Protein 1YP1 (pdb70)

Secondary structure (DSSP, 8-state):
--S-EEEEEEEEE-HHHHHHTTT-HHHHHHHHHHHHHHHHHHHGGGTEEEEEEEEEE-SS--SS---S-HHHHHHHHHHHHHHTGGGT---SEEEEEE----STTB-EEE-TT-TT-TTT-EEEEE---S-HHHHHHHHHHHHHHHTT-----TTTSS-SSSTT-SB--SS--SPPPHHHHHHHHHIIIII--HHHH--/-B-

Nearest PDB structures (foldseek):
  1yp1-assembly1_A  TM=1.005E+00  e=8.759E-46  Deinagkistrodon acutus
  1wni-assembly1_A  TM=9.925E-01  e=7.003E-29  Protobothrops flavoviridis
  1kuk-assembly1_A  TM=9.833E-01  e=1.328E-28  Protobothrops mucrosquamatus
  1kug-assembly1_A  TM=9.836E-01  e=4.204E-28  Protobothrops mucrosquamatus
  4j4m-assembly2_B  TM=9.771E-01  e=4.491E-27  Protobothrops mucrosquamatus

Sequence (202 aa):
ASPQVSVTLQLVVDSSMFAKYNGDAKKIVTVLDTRVNIMKSIFKPLLLLITLSGIEMWTSKDLITVKPAGDLTLSLFADWRQTLLLSRILNDNAQLQTAVDFRGAVVGLAFVGTMCNAKYSAGIIQDFSAIPLLMAVVMAHELGHNLGMLHDDGYSCDCDVCIMAPSLSSDPTKVFSNCSLILYEDFLSNEEPDCIDNAKNL

Solvent-accessible surface area: 8985 Å² total; per-residue (Å²): 34,83,63,117,0,36,0,44,0,1,0,0,0,0,36,39,0,33,68,107,22,122,38,58,46,177,96,0,54,90,34,0,57,55,2,2,84,37,0,84,57,1,0,159,96,1,83,4,91,1,49,46,40,25,39,29,35,8,78,103,136,54,70,20,91,19,78,62,14,4,95,95,0,6,62,66,0,2,72,9,2,75,68,95,0,41,99,129,46,145,5,16,0,0,0,0,2,0,31,27,103,2,134,71,45,41,12,0,41,14,61,80,28,22,8,39,56,58,95,100,0,0,0,0,0,19,7,56,24,89,96,48,51,29,0,0,3,0,0,0,0,1,0,0,18,0,0,15,0,102,85,7,77,43,209,77,9,104,22,107,60,5,2,0,14,60,45,24,32,94,117,16,31,105,84,13,0,62,38,0,57,109,36,0,77,62,11,20,67,110,108,124,8,113,36,4,75,108,154,130,53,13

Foldseek 3Di:
DDDAWEFAEEEEEAQQRCVVQVVDPVVVVVQVVLLVVLLQVLCVVVNYGYHYLYYHYPSPHGPFPQDLAQVVNLQRVLQCCLPPVCVPGPGQEYEYEYQRHRPDPDFKAAAALQGNPSRGRYMYGHPPDSDSHQRSLRVNLRNLRNLQFAADPCVPWPHNQESRHVDHDPDHDSYDTPRSSVRNVCSCVPVVNPNGVDD

Radius of gyration: 15.66 Å; Cα contacts (8 Å, |Δi|>4): 424; chains: 2; bounding box: 37×39×38 Å

Structure (mmCIF, N/CA/C/O backbone):
data_1YP1
#
_entry.id   1YP1
#
_cell.length_a   80.565
_cell.length_b   80.565
_cell.length_c   66.769
_cell.angle_alpha   90.00
_cell.angle_beta   90.00
_cell.angle_gamma   120.00
#
_symmetry.space_group_name_H-M   'P 31 2 1'
#
loop_
_entity.id
_entity.type
_entity.pdbx_description
1 polymer FII
2 polymer KNL
3 non-polymer 'ZINC ION'
4 water water
#
loop_
_atom_site.group_PDB
_atom_site.id
_atom_site.type_symbol
_atom_site.label_atom_id
_atom_site.label_alt_id
_atom_site.label_comp_id
_atom_site.label_asym_id
_atom_site.label_entity_id
_atom_site.label_seq_id
_atom_site.pdbx_PDB_ins_code
_atom_site.Cartn_x
_atom_site.Cartn_y
_atom_site.Cartn_z
_atom_site.occupancy
_atom_site.B_iso_or_equiv
_atom_site.auth_seq_id
_atom_site.auth_comp_id
_atom_site.auth_asym_id
_atom_site.auth_atom_id
_atom_site.pdbx_PDB_model_num
ATOM 1 N N . ALA A 1 1 ? 15.874 -51.913 -113.693 1.00 40.95 2 ALA A N 1
ATOM 2 C CA . ALA A 1 1 ? 14.788 -50.918 -113.532 1.00 42.55 2 ALA A CA 1
ATOM 3 C C . ALA A 1 1 ? 13.767 -50.866 -114.669 1.00 44.47 2 ALA A C 1
ATOM 4 O O . ALA A 1 1 ? 13.124 -49.829 -114.840 1.00 47.72 2 ALA A O 1
ATOM 6 N N . SER A 1 2 ? 13.599 -51.962 -115.431 1.00 47.27 3 SER A N 1
ATOM 7 C CA . SER A 1 2 ? 12.670 -51.979 -116.572 1.00 41.15 3 SER A CA 1
ATOM 8 C C . SER A 1 2 ? 11.844 -53.240 -116.931 1.00 37.83 3 SER A C 1
ATOM 9 O O . SER A 1 2 ? 10.728 -53.099 -117.398 1.00 36.62 3 SER A O 1
ATOM 12 N N . PRO A 1 3 ? 12.378 -54.464 -116.773 1.00 36.12 4 PRO A N 1
ATOM 13 C CA . PRO A 1 3 ? 11.488 -55.587 -117.130 1.00 37.67 4 PRO A CA 1
ATOM 14 C C . PRO A 1 3 ? 10.341 -55.629 -116.115 1.00 36.22 4 PRO A C 1
ATOM 15 O O . PRO A 1 3 ? 10.513 -55.195 -114.969 1.00 31.37 4 PRO A O 1
ATOM 19 N N . GLN A 1 4 ? 9.178 -56.146 -116.498 1.00 37.00 5 GLN A N 1
ATOM 20 C CA . GLN A 1 4 ? 8.084 -56.171 -115.536 1.00 36.84 5 GLN A CA 1
ATOM 21 C C . GLN A 1 4 ? 8.220 -57.368 -114.589 1.00 35.40 5 GLN A C 1
ATOM 22 O O . GLN A 1 4 ? 8.254 -58.525 -115.019 1.00 33.86 5 GLN A O 1
ATOM 28 N N . VAL A 1 5 ? 8.301 -57.067 -113.289 1.00 30.66 6 VAL A N 1
ATOM 29 C CA . VAL A 1 5 ? 8.478 -58.074 -112.260 1.00 26.69 6 VAL A CA 1
ATOM 30 C C . VAL A 1 5 ? 7.373 -58.020 -111.185 1.00 25.87 6 VAL A C 1
ATOM 31 O O . VAL A 1 5 ? 6.552 -57.115 -111.155 1.00 24.16 6 VAL A O 1
ATOM 35 N N . SER A 1 6 ? 7.366 -59.006 -110.295 1.00 26.95 7 SER A N 1
ATOM 36 C CA . SER A 1 6 ? 6.337 -59.053 -109.271 1.00 25.81 7 SER A CA 1
ATOM 37 C C . SER A 1 6 ? 6.887 -59.787 -108.075 1.00 28.06 7 SER A C 1
ATOM 38 O O . SER A 1 6 ? 7.589 -60.785 -108.233 1.00 25.64 7 SER A O 1
ATOM 41 N N . VAL A 1 7 ? 6.610 -59.268 -106.886 1.00 23.74 8 VAL A N 1
ATOM 42 C CA . VAL A 1 7 ? 7.055 -59.937 -105.673 1.00 25.43 8 VAL A CA 1
ATOM 43 C C . VAL A 1 7 ? 5.785 -60.316 -104.914 1.00 26.35 8 VAL A C 1
ATOM 44 O O . VAL A 1 7 ? 4.927 -59.446 -104.689 1.00 24.96 8 VAL A O 1
ATOM 48 N N . THR A 1 8 ? 5.637 -61.611 -104.589 1.00 25.64 9 THR A N 1
ATOM 49 C CA . THR A 1 8 ? 4.494 -62.072 -103.814 1.00 26.32 9 THR A CA 1
ATOM 50 C C . THR A 1 8 ? 5.031 -62.013 -102.394 1.00 23.64 9 THR A C 1
ATOM 51 O O . THR A 1 8 ? 5.821 -62.853 -101.940 1.00 21.25 9 THR A O 1
ATOM 55 N N . LEU A 1 9 ? 4.540 -61.014 -101.689 1.00 23.98 10 LEU A N 1
ATOM 56 C CA . LEU A 1 9 ? 4.989 -60.696 -100.349 1.00 22.24 10 LEU A CA 1
ATOM 57 C C . LEU A 1 9 ? 4.054 -61.163 -99.245 1.00 21.80 10 LEU A C 1
ATOM 58 O O . LEU A 1 9 ? 2.879 -60.831 -99.244 1.00 23.95 10 LEU A O 1
ATOM 63 N N . GLN A 1 10 ? 4.576 -61.932 -98.304 1.00 20.80 11 GLN A N 1
ATOM 64 C CA . GLN A 1 10 ? 3.753 -62.354 -97.189 1.00 20.77 11 GLN A CA 1
ATOM 65 C C . GLN A 1 10 ? 4.135 -61.543 -95.946 1.00 21.28 11 GLN A C 1
ATOM 66 O O . GLN A 1 10 ? 5.307 -61.467 -95.570 1.00 20.44 11 GLN A O 1
ATOM 72 N N . LEU A 1 11 ? 3.141 -60.927 -95.315 1.00 22.59 12 LEU A N 1
ATOM 73 C CA . LEU A 1 11 ? 3.390 -60.206 -94.068 1.00 22.85 12 LEU A CA 1
ATOM 74 C C . LEU A 1 11 ? 3.018 -61.126 -92.884 1.00 21.66 12 LEU A C 1
ATOM 75 O O . LEU A 1 11 ? 2.088 -61.912 -92.973 1.00 23.49 12 LEU A O 1
ATOM 80 N N . VAL A 1 12 ? 3.706 -60.956 -91.763 1.00 25.13 13 VAL A N 1
ATOM 81 C CA . VAL A 1 12 ? 3.450 -61.738 -90.548 1.00 25.32 13 VAL A CA 1
ATOM 82 C C . VAL A 1 12 ? 3.411 -60.736 -89.389 1.00 26.63 13 VAL A C 1
ATOM 83 O O . VAL A 1 12 ? 4.310 -59.902 -89.253 1.00 28.40 13 VAL A O 1
ATOM 87 N N . VAL A 1 13 ? 2.352 -60.797 -88.586 1.00 24.22 14 VAL A N 1
ATOM 88 C CA . VAL A 1 13 ? 2.150 -59.892 -87.459 1.00 24.46 14 VAL A CA 1
ATOM 89 C C . VAL A 1 13 ? 2.294 -60.709 -86.173 1.00 26.81 14 VAL A C 1
ATOM 90 O O . VAL A 1 13 ? 1.554 -61.672 -85.980 1.00 25.80 14 VAL A O 1
ATOM 94 N N . ASP A 1 14 ? 3.252 -60.349 -85.310 1.00 25.01 15 ASP A N 1
ATOM 95 C CA . ASP A 1 14 ? 3.458 -61.115 -84.072 1.00 29.84 15 ASP A CA 1
ATOM 96 C C . ASP A 1 14 ? 2.465 -60.792 -82.951 1.00 28.09 15 ASP A C 1
ATOM 97 O O . ASP A 1 14 ? 1.621 -59.915 -83.076 1.00 29.61 15 ASP A O 1
ATOM 102 N N . SER A 1 15 ? 2.562 -61.520 -81.843 1.00 31.51 16 SER A N 1
ATOM 103 C CA . SER A 1 15 ? 1.649 -61.298 -80.731 1.00 31.01 16 SER A CA 1
ATOM 104 C C . SER A 1 15 ? 1.730 -59.889 -80.177 1.00 30.65 16 SER A C 1
ATOM 105 O O . SER A 1 15 ? 0.705 -59.287 -79.902 1.00 33.87 16 SER A O 1
ATOM 108 N N . SER A 1 16 ? 2.936 -59.361 -80.012 1.00 30.35 17 SER A N 1
ATOM 109 C CA . SER A 1 16 ? 3.066 -58.018 -79.447 1.00 32.05 17 SER A CA 1
ATOM 110 C C . SER A 1 16 ? 2.353 -56.981 -80.300 1.00 32.44 17 SER A C 1
ATOM 111 O O . SER A 1 16 ? 1.613 -56.143 -79.788 1.00 31.96 17 SER A O 1
ATOM 114 N N . MET A 1 17 ? 2.552 -57.030 -81.613 1.00 29.54 18 MET A N 1
ATOM 115 C CA . MET A 1 17 ? 1.861 -56.073 -82.457 1.00 29.79 18 MET A CA 1
ATOM 116 C C . MET A 1 17 ? 0.354 -56.334 -82.435 1.00 30.18 18 MET A C 1
ATOM 117 O O . MET A 1 17 ? -0.443 -55.393 -82.413 1.00 34.08 18 MET A O 1
ATOM 122 N N . PHE A 1 18 ? -0.048 -57.605 -82.447 1.00 30.83 19 PHE A N 1
ATOM 123 C CA . PHE A 1 18 ? -1.476 -57.920 -82.423 1.00 31.77 19 PHE A CA 1
ATOM 124 C C . PHE A 1 18 ? -2.094 -57.242 -81.189 1.00 34.17 19 PHE A C 1
ATOM 125 O O . PHE A 1 18 ? -3.130 -56.590 -81.287 1.00 34.31 19 PHE A O 1
ATOM 133 N N . ALA A 1 19 ? -1.441 -57.388 -80.039 1.00 36.85 20 ALA A N 1
ATOM 134 C CA . ALA A 1 19 ? -1.944 -56.788 -78.794 1.00 39.33 20 ALA A CA 1
ATOM 135 C C . ALA A 1 19 ? -1.928 -55.259 -78.826 1.00 40.10 20 ALA A C 1
ATOM 136 O O . ALA A 1 19 ? -2.853 -54.594 -78.332 1.00 35.44 20 ALA A O 1
ATOM 138 N N . LYS A 1 20 ? -0.866 -54.704 -79.399 1.00 39.33 21 LYS A N 1
ATOM 139 C CA . LYS A 1 20 ? -0.721 -53.260 -79.479 1.00 39.10 21 LYS A CA 1
ATOM 140 C C . LYS A 1 20 ? -1.917 -52.652 -80.200 1.00 37.77 21 LYS A C 1
ATOM 141 O O . LYS A 1 20 ? -2.339 -51.527 -79.899 1.00 38.08 21 LYS A O 1
ATOM 147 N N . TYR A 1 21 ? -2.475 -53.394 -81.151 1.00 36.14 22 TYR A N 1
ATOM 148 C CA . TYR A 1 21 ? -3.617 -52.895 -81.893 1.00 37.35 22 TYR A CA 1
ATOM 149 C C . TYR A 1 21 ? -4.933 -53.353 -81.281 1.00 39.10 22 TYR A C 1
ATOM 150 O O . TYR A 1 21 ? -5.967 -53.411 -81.957 1.00 39.44 22 TYR A O 1
ATOM 159 N N . ASN A 1 22 ? -4.880 -53.666 -79.987 1.00 41.57 23 ASN A N 1
ATOM 160 C CA . ASN A 1 22 ? -6.062 -54.112 -79.243 1.00 43.17 23 ASN A CA 1
ATOM 161 C C . ASN A 1 22 ? -6.693 -55.376 -79.858 1.00 42.83 23 ASN A C 1
ATOM 162 O O . ASN A 1 22 ? -7.918 -55.528 -79.891 1.00 42.39 23 ASN A O 1
ATOM 167 N N . GLY A 1 23 ? -5.839 -56.277 -80.344 1.00 41.09 24 GLY A N 1
ATOM 168 C CA . GLY A 1 23 ? -6.309 -57.519 -80.944 1.00 40.14 24 GLY A CA 1
ATOM 169 C C . GLY A 1 23 ? -7.386 -57.345 -82.001 1.00 42.29 24 GLY A C 1
ATOM 170 O O . GLY A 1 23 ? -8.259 -58.206 -82.172 1.00 40.35 24 GLY A O 1
ATOM 171 N N . ASP A 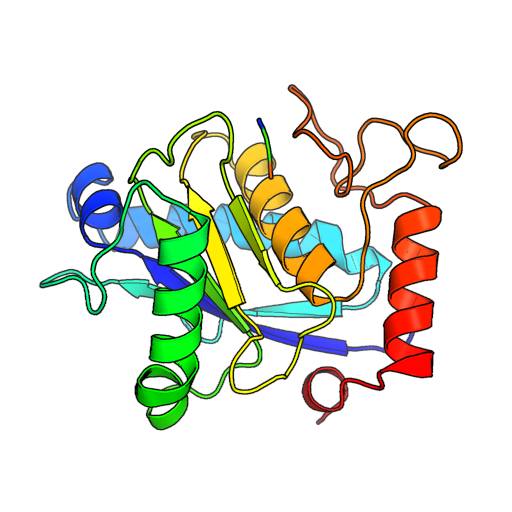1 24 ? -7.324 -56.226 -82.719 1.00 40.33 25 ASP A N 1
ATOM 172 C CA . ASP A 1 24 ? -8.279 -55.918 -83.759 1.00 39.56 25 ASP A CA 1
ATOM 173 C C . ASP A 1 24 ? -7.683 -56.273 -85.128 1.00 40.59 25 ASP A C 1
ATOM 174 O O . ASP A 1 24 ? -6.890 -55.508 -85.673 1.00 37.55 25 ASP A O 1
ATOM 179 N N . ALA A 1 25 ? -8.063 -57.428 -85.680 1.00 38.70 26 ALA A N 1
ATOM 180 C CA . ALA A 1 25 ? -7.536 -57.861 -86.978 1.00 39.20 26 ALA A CA 1
ATOM 181 C C . ALA A 1 25 ? -7.920 -56.912 -88.122 1.00 38.73 26 ALA A C 1
ATOM 182 O O . ALA A 1 25 ? -7.125 -56.684 -89.027 1.00 39.20 26 ALA A O 1
ATOM 184 N N . LYS A 1 26 ? -9.132 -56.365 -88.095 1.00 38.32 27 LYS A N 1
ATOM 185 C CA . LYS A 1 26 ? -9.547 -55.442 -89.143 1.00 39.45 27 LYS A CA 1
ATOM 186 C C . LYS A 1 26 ? -8.709 -54.162 -89.093 1.00 37.89 27 LYS A C 1
ATOM 187 O O . LYS A 1 26 ? -8.348 -53.617 -90.131 1.00 37.61 27 LYS A O 1
ATOM 193 N N . LYS A 1 27 ? -8.411 -53.679 -87.889 1.00 36.46 28 LYS A N 1
ATOM 194 C CA . LYS A 1 27 ? -7.615 -52.456 -87.736 1.00 35.14 28 LYS A CA 1
ATOM 195 C C . LYS A 1 27 ? -6.197 -52.674 -88.255 1.00 33.84 28 LYS A C 1
ATOM 196 O O . LYS A 1 27 ? -5.637 -51.826 -88.940 1.00 30.13 28 LYS A O 1
ATOM 202 N N . ILE A 1 28 ? -5.624 -53.818 -87.909 1.00 31.85 29 ILE A N 1
ATOM 203 C CA . ILE A 1 28 ? -4.281 -54.147 -88.331 1.00 30.21 29 ILE A CA 1
ATOM 204 C C . ILE A 1 28 ? -4.189 -54.276 -89.853 1.00 30.86 29 ILE A C 1
ATOM 205 O O . ILE A 1 28 ? -3.241 -53.782 -90.464 1.00 26.18 29 ILE A O 1
ATOM 210 N N . VAL A 1 29 ? -5.177 -54.945 -90.452 1.00 27.18 30 VAL A N 1
ATOM 211 C CA . VAL A 1 29 ? -5.202 -55.139 -91.901 1.00 27.49 30 VAL A CA 1
ATOM 212 C C . VAL A 1 29 ? -5.233 -53.816 -92.631 1.00 26.87 30 VAL A C 1
ATOM 213 O O . VAL A 1 29 ? -4.497 -53.609 -93.600 1.00 25.96 30 VAL A O 1
ATOM 217 N N . THR A 1 30 ? -6.105 -52.927 -92.179 1.00 25.98 31 THR A N 1
ATOM 218 C CA . THR A 1 30 ? -6.256 -51.613 -92.788 1.00 30.76 31 THR A CA 1
ATOM 219 C C . THR A 1 30 ? -4.939 -50.835 -92.668 1.00 29.33 31 THR A C 1
ATOM 220 O O . THR A 1 30 ? -4.505 -50.159 -93.600 1.00 28.21 31 THR A O 1
ATOM 224 N N . VAL A 1 31 ? -4.298 -50.957 -91.518 1.00 28.28 32 VAL A N 1
ATOM 225 C CA . VAL A 1 31 ? -3.034 -50.272 -91.297 1.00 27.13 32 VAL A CA 1
ATOM 226 C C . VAL A 1 31 ? -1.946 -50.764 -92.240 1.00 27.52 32 VAL A C 1
ATOM 227 O O . VAL A 1 31 ? -1.243 -49.960 -92.855 1.00 24.71 32 VAL A O 1
ATOM 231 N N . LEU A 1 32 ? -1.814 -52.084 -92.366 1.00 24.36 33 LEU A N 1
ATOM 232 C CA . LEU A 1 32 ? -0.792 -52.629 -93.244 1.00 24.77 33 LEU A CA 1
ATOM 233 C C . LEU A 1 32 ? -1.117 -52.396 -94.716 1.00 26.12 33 LEU A C 1
ATOM 234 O O . LEU A 1 32 ? -0.213 -52.153 -95.510 1.00 26.45 33 LEU A O 1
ATOM 239 N N . ASP A 1 33 ? -2.396 -52.461 -95.090 1.00 25.60 34 ASP A N 1
ATOM 240 C CA . ASP A 1 33 ? -2.747 -52.222 -96.486 1.00 29.96 34 ASP A CA 1
ATOM 241 C C . ASP A 1 33 ? -2.348 -50.801 -96.895 1.00 29.03 34 ASP A C 1
ATOM 242 O O . ASP A 1 33 ? -1.872 -50.595 -98.008 1.00 27.43 34 ASP A O 1
ATOM 247 N N . THR A 1 34 ? -2.543 -49.838 -95.995 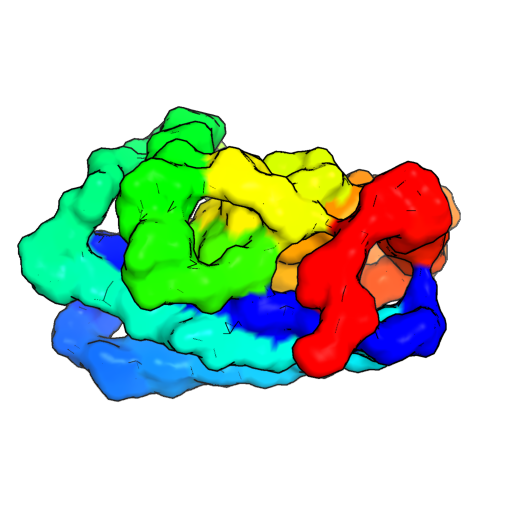1.00 27.51 35 THR A N 1
ATOM 248 C CA . THR A 1 34 ? -2.194 -48.445 -96.275 1.00 31.40 35 THR A CA 1
ATOM 249 C C . THR A 1 34 ? -0.690 -48.377 -96.538 1.00 26.96 35 THR A C 1
ATOM 250 O O . THR A 1 34 ? -0.224 -47.686 -97.447 1.00 28.42 35 THR A O 1
ATOM 254 N N . ARG A 1 35 ? 0.071 -49.100 -95.729 1.00 23.12 36 ARG A N 1
ATOM 255 C CA . ARG A 1 35 ? 1.514 -49.078 -95.892 1.00 23.95 36 ARG A CA 1
ATOM 256 C C . ARG A 1 35 ? 1.939 -49.780 -97.169 1.00 20.97 36 ARG A C 1
ATOM 257 O O . ARG A 1 35 ? 2.800 -49.296 -97.887 1.00 18.44 36 ARG A O 1
ATOM 265 N N . VAL A 1 36 ? 1.343 -50.932 -97.434 1.00 20.42 37 VAL A N 1
ATOM 266 C CA . VAL A 1 36 ? 1.692 -51.686 -98.647 1.00 21.34 37 VAL A CA 1
ATOM 267 C C . VAL A 1 36 ? 1.327 -50.851 -99.878 1.00 19.27 37 VAL A C 1
ATOM 268 O O . VAL A 1 36 ? 2.079 -50.820 -100.847 1.00 19.48 37 VAL A O 1
ATOM 272 N N . ASN A 1 37 ? 0.187 -50.158 -99.850 1.00 19.94 38 ASN A N 1
ATOM 273 C CA . ASN A 1 37 ? -0.155 -49.311 -100.998 1.00 22.76 38 ASN A CA 1
ATOM 274 C C . ASN A 1 37 ? 0.937 -48.261 -101.296 1.00 24.00 38 ASN A C 1
ATOM 275 O O . ASN A 1 37 ? 1.207 -47.933 -102.454 1.00 21.13 38 ASN A O 1
ATOM 280 N N . ILE A 1 38 ? 1.573 -47.729 -100.261 1.00 21.95 39 ILE A N 1
ATOM 281 C CA . ILE A 1 38 ? 2.629 -46.753 -100.496 1.00 22.34 39 ILE A CA 1
ATOM 282 C C . ILE A 1 38 ? 3.840 -47.516 -101.012 1.00 21.13 39 ILE A C 1
ATOM 283 O O . ILE A 1 38 ? 4.532 -47.044 -101.912 1.00 21.95 39 ILE A O 1
ATOM 288 N N . MET A 1 39 ? 4.105 -48.701 -100.454 1.00 22.75 40 MET A N 1
ATOM 289 C CA . MET A 1 39 ? 5.218 -49.505 -100.958 1.00 20.49 40 MET A CA 1
ATOM 290 C C . MET A 1 39 ? 5.035 -49.737 -102.456 1.00 20.86 40 MET A C 1
ATOM 291 O O . MET A 1 39 ? 6.011 -49.774 -103.201 1.00 20.15 40 MET A O 1
ATOM 296 N N . LYS A 1 40 ? 3.795 -49.936 -102.900 1.00 22.33 41 LYS A N 1
ATOM 297 C CA . LYS A 1 40 ? 3.561 -50.178 -104.333 1.00 22.80 41 LYS A CA 1
ATOM 298 C C . LYS A 1 40 ? 3.976 -48.947 -105.141 1.00 22.79 41 LYS A C 1
ATOM 299 O O . LYS A 1 40 ? 4.536 -49.069 -106.240 1.00 22.09 41 LYS A O 1
ATOM 305 N N . SER A 1 41 ? 3.723 -47.756 -104.597 1.00 23.57 42 SER A N 1
ATOM 306 C CA . SER A 1 41 ? 4.111 -46.527 -105.293 1.00 24.51 42 SER A CA 1
ATOM 307 C C . SER A 1 41 ? 5.640 -46.403 -105.319 1.00 24.98 42 SER A C 1
ATOM 308 O O . SER A 1 41 ? 6.214 -45.941 -106.302 1.00 22.28 42 SER A O 1
ATOM 311 N N . ILE A 1 42 ? 6.287 -46.816 -104.233 1.00 20.23 43 ILE A N 1
ATOM 312 C CA . ILE A 1 42 ? 7.735 -46.749 -104.146 1.00 21.56 43 ILE A CA 1
ATOM 313 C C . ILE A 1 42 ? 8.380 -47.634 -105.205 1.00 23.08 43 ILE A C 1
ATOM 314 O O . ILE A 1 42 ? 9.354 -47.240 -105.849 1.00 19.52 43 ILE A O 1
ATOM 319 N N . PHE A 1 43 ? 7.817 -48.816 -105.424 1.00 20.26 44 PHE A N 1
ATOM 320 C CA . PHE A 1 43 ? 8.414 -49.689 -106.425 1.00 25.21 44 PHE A CA 1
ATOM 321 C C . PHE A 1 43 ? 7.958 -49.500 -107.863 1.00 24.99 44 PHE A C 1
ATOM 322 O O . PHE A 1 43 ? 8.590 -50.031 -108.793 1.00 25.75 44 PHE A O 1
ATOM 330 N N . LYS A 1 44 ? 6.899 -48.706 -108.050 1.00 24.01 45 LYS A N 1
ATOM 331 C CA . LYS A 1 44 ? 6.363 -48.448 -109.374 1.00 24.38 45 LYS A CA 1
ATOM 332 C C . LYS A 1 44 ? 7.458 -48.045 -110.396 1.00 27.59 45 LYS A C 1
ATOM 333 O O . LYS A 1 44 ? 7.508 -48.611 -111.492 1.00 25.58 45 LYS A O 1
ATOM 339 N N . PRO A 1 45 ? 8.354 -47.087 -110.045 1.00 29.70 46 PRO A N 1
ATOM 340 C CA . PRO A 1 45 ? 9.409 -46.669 -110.985 1.00 31.53 46 PRO A CA 1
ATOM 341 C C . PRO A 1 45 ? 10.294 -47.815 -111.486 1.00 30.82 46 PRO A C 1
ATOM 342 O O . PRO A 1 45 ? 10.883 -47.721 -112.561 1.00 30.13 46 PRO A O 1
ATOM 346 N N . LEU A 1 46 ? 10.406 -48.886 -110.704 1.00 26.82 47 LEU A N 1
ATOM 347 C CA . LEU A 1 46 ? 11.236 -50.018 -111.102 1.00 26.42 47 LEU A CA 1
ATOM 348 C C . LEU A 1 46 ? 10.448 -51.095 -111.823 1.00 25.93 47 LEU A C 1
ATOM 349 O O . LEU A 1 46 ? 10.986 -52.156 -112.116 1.00 28.33 47 LEU A O 1
ATOM 354 N N . LEU A 1 47 ? 9.176 -50.818 -112.089 1.00 27.70 48 LEU A N 1
ATOM 355 C CA . LEU A 1 47 ? 8.296 -51.757 -112.781 1.00 25.73 48 LEU A CA 1
ATOM 356 C C . LEU A 1 47 ? 8.172 -53.062 -111.990 1.00 27.20 48 LEU A C 1
ATOM 357 O O . LEU A 1 47 ? 8.027 -54.150 -112.559 1.00 25.15 48 LEU A O 1
ATOM 362 N N . LEU A 1 48 ? 8.228 -52.947 -110.666 1.00 24.49 49 LEU A N 1
ATOM 363 C CA . LEU A 1 48 ? 8.115 -54.112 -109.794 1.00 24.72 49 LEU A CA 1
ATOM 364 C C . LEU A 1 48 ? 6.817 -54.013 -109.022 1.00 25.01 49 LEU A C 1
ATOM 365 O O . LEU A 1 48 ? 6.595 -53.063 -108.258 1.00 23.73 49 LEU A O 1
ATOM 370 N N . LEU A 1 49 ? 5.953 -54.989 -109.273 1.00 23.59 50 LEU A N 1
ATOM 371 C CA . LEU A 1 49 ? 4.638 -55.071 -108.662 1.00 23.42 50 LEU A CA 1
ATOM 372 C C . LEU A 1 49 ? 4.738 -55.782 -107.317 1.00 24.10 50 LEU A C 1
ATOM 373 O O . LEU A 1 49 ? 5.419 -56.785 -107.177 1.00 26.21 50 LEU A O 1
ATOM 378 N N . ILE A 1 50 ? 4.102 -55.224 -106.305 1.00 26.26 51 ILE A N 1
ATOM 379 C CA . ILE A 1 50 ? 4.117 -55.888 -105.013 1.00 27.05 51 ILE A CA 1
ATOM 380 C C . ILE A 1 50 ? 2.709 -56.406 -104.810 1.00 24.39 51 ILE A C 1
ATOM 381 O O . ILE A 1 50 ? 1.752 -55.640 -104.893 1.00 25.72 51 ILE A O 1
ATOM 386 N N . THR A 1 51 ? 2.582 -57.702 -104.570 1.00 25.36 52 THR A N 1
ATOM 387 C CA . THR A 1 51 ? 1.282 -58.290 -104.321 1.00 28.47 52 THR A CA 1
ATOM 388 C C . THR A 1 51 ? 1.347 -59.013 -102.959 1.00 29.00 52 THR A C 1
ATOM 389 O O . THR A 1 51 ? 2.327 -59.679 -102.668 1.00 28.89 52 THR A O 1
ATOM 393 N N . LEU A 1 52 ? 0.323 -58.862 -102.121 1.00 28.79 53 LEU A N 1
ATOM 394 C CA . LEU A 1 52 ? 0.321 -59.537 -100.828 1.00 27.09 53 LEU A CA 1
ATOM 395 C C . LEU A 1 52 ? -0.223 -60.947 -100.972 1.00 30.36 53 LEU A C 1
ATOM 396 O O . LEU A 1 52 ? -1.334 -61.140 -101.475 1.00 28.77 53 LEU A O 1
ATOM 401 N N . SER A 1 53 ? 0.569 -61.930 -100.550 1.00 26.59 54 SER A N 1
ATOM 402 C CA . SER A 1 53 ? 0.142 -63.325 -100.601 1.00 26.68 54 SER A CA 1
ATOM 403 C C . SER A 1 53 ? -0.739 -63.577 -99.364 1.00 27.18 54 SER A C 1
ATOM 404 O O . SER A 1 53 ? -1.450 -64.591 -99.282 1.00 29.57 54 SER A O 1
ATOM 407 N N . GLY A 1 54 ? -0.675 -62.645 -98.405 1.00 23.68 55 GLY A N 1
ATOM 408 C CA . GLY A 1 54 ? -1.450 -62.730 -97.181 1.00 25.59 55 GLY A CA 1
ATOM 409 C C . GLY A 1 54 ? -0.861 -61.907 -96.049 1.00 26.89 55 GLY A C 1
ATOM 410 O O . GLY A 1 54 ? 0.235 -61.335 -96.179 1.00 22.31 55 GLY A O 1
ATOM 411 N N . ILE A 1 55 ? -1.623 -61.799 -94.959 1.00 24.83 56 ILE A N 1
ATOM 412 C CA . ILE A 1 55 ? -1.164 -61.135 -93.746 1.00 25.05 56 ILE A CA 1
ATOM 413 C C . ILE A 1 55 ? -1.472 -62.149 -92.649 1.00 27.05 56 ILE A C 1
ATOM 414 O O . ILE A 1 55 ? -2.632 -62.292 -92.235 1.00 26.10 56 ILE A O 1
ATOM 419 N N . GLU A 1 56 ? -0.448 -62.855 -92.190 1.00 23.45 57 GLU A N 1
ATOM 420 C CA . GLU A 1 56 ? -0.648 -63.862 -91.153 1.00 25.02 57 GLU A CA 1
ATOM 421 C C . GLU A 1 56 ? -0.502 -63.238 -89.799 1.00 25.84 57 GLU A C 1
ATOM 422 O O . GLU A 1 56 ? 0.540 -62.658 -89.489 1.00 27.57 57 GLU A O 1
ATOM 428 N N . MET A 1 57 ? -1.545 -63.359 -88.991 1.00 24.90 58 MET A N 1
ATOM 429 C CA . MET A 1 57 ? -1.519 -62.797 -87.657 1.00 30.58 58 MET A CA 1
ATOM 430 C C . MET A 1 57 ? -1.370 -63.897 -86.610 1.00 29.62 58 MET A C 1
ATOM 431 O O . MET A 1 57 ? -2.105 -64.875 -86.628 1.00 29.64 58 MET A O 1
ATOM 436 N N . TRP A 1 58 ? -0.373 -63.759 -85.749 1.00 28.88 59 TRP A N 1
ATOM 437 C CA . TRP A 1 58 ? -0.140 -64.745 -84.689 1.00 34.99 59 TRP A CA 1
ATOM 438 C C . TRP A 1 58 ? -1.015 -64.313 -83.516 1.00 35.64 59 TRP A C 1
ATOM 439 O O . TRP A 1 58 ? -0.530 -63.776 -82.526 1.00 40.07 59 TRP A O 1
ATOM 450 N N . THR A 1 59 ? -2.319 -64.527 -83.672 1.00 40.00 60 THR A N 1
ATOM 451 C CA . THR A 1 59 ? -3.334 -64.153 -82.678 1.00 40.90 60 THR A CA 1
ATOM 452 C C . THR A 1 59 ? -3.268 -64.959 -81.377 1.00 43.20 60 THR A C 1
ATOM 453 O O . THR A 1 59 ? -3.584 -64.444 -80.295 1.00 39.95 60 THR A O 1
ATOM 457 N N . SER A 1 60 ? -2.865 -66.221 -81.486 1.00 42.45 61 SER A N 1
ATOM 458 C CA . SER A 1 60 ? -2.787 -67.097 -80.326 1.00 45.41 61 SER A CA 1
ATOM 459 C C . SER A 1 60 ? -1.390 -67.265 -79.758 1.00 45.02 61 SER A C 1
ATOM 460 O O . SER A 1 60 ? -1.210 -67.313 -78.543 1.00 44.89 61 SER A O 1
ATOM 463 N N . LYS A 1 61 ? -0.395 -67.351 -80.628 1.00 42.90 62 LYS A N 1
ATOM 464 C CA . LYS A 1 61 ? 0.965 -67.503 -80.154 1.00 42.50 62 LYS A CA 1
ATOM 465 C C . LYS A 1 61 ? 1.991 -67.202 -81.212 1.00 41.48 62 LYS A C 1
ATOM 466 O O . LYS A 1 61 ? 1.736 -67.369 -82.408 1.00 43.09 62 LYS A O 1
ATOM 472 N N . ASP A 1 62 ? 3.154 -66.757 -80.754 1.00 37.95 63 ASP A N 1
ATOM 473 C CA . ASP A 1 62 ? 4.266 -66.461 -81.643 1.00 38.61 63 ASP A CA 1
ATOM 474 C C . ASP A 1 62 ? 4.859 -67.787 -82.112 1.00 38.01 63 ASP A C 1
ATOM 475 O O . ASP A 1 62 ? 5.057 -68.698 -81.302 1.00 36.86 63 ASP A O 1
ATOM 480 N N . LEU A 1 63 ? 5.116 -67.926 -83.413 1.00 35.02 64 LEU A N 1
ATOM 481 C CA . LEU A 1 63 ? 5.662 -69.183 -83.893 1.00 34.61 64 LEU A CA 1
ATOM 482 C C . LEU A 1 63 ? 7.183 -69.201 -83.800 1.00 33.45 64 LEU A C 1
ATOM 483 O O . LEU A 1 63 ? 7.823 -70.186 -84.120 1.00 32.49 64 LEU A O 1
ATOM 488 N N . ILE A 1 64 ? 7.757 -68.073 -83.391 1.00 34.44 65 ILE A N 1
ATOM 489 C CA . ILE A 1 64 ? 9.188 -67.999 -83.123 1.00 35.96 65 ILE A CA 1
ATOM 490 C C . ILE A 1 64 ? 9.239 -67.106 -81.887 1.00 35.63 65 ILE A C 1
ATOM 491 O O . ILE A 1 64 ? 8.236 -66.485 -81.512 1.00 35.75 65 ILE A O 1
ATOM 496 N N . THR A 1 65 ? 10.386 -67.066 -81.227 1.00 37.15 66 THR A N 1
ATOM 497 C CA . THR A 1 65 ? 10.533 -66.213 -80.052 1.00 35.91 66 THR A CA 1
ATOM 498 C C . THR A 1 65 ? 11.022 -64.889 -80.662 1.00 35.43 66 THR A C 1
ATOM 499 O O . THR A 1 65 ? 12.094 -64.856 -81.258 1.00 33.29 66 THR A O 1
ATOM 503 N N . VAL A 1 66 ? 10.226 -63.823 -80.548 1.00 35.37 67 VAL A N 1
ATOM 504 C CA . VAL A 1 66 ? 10.633 -62.521 -81.104 1.00 36.74 67 VAL A CA 1
ATOM 505 C C . VAL A 1 66 ? 11.494 -61.791 -80.068 1.00 37.52 67 VAL A C 1
ATOM 506 O O . VAL A 1 66 ? 10.979 -61.262 -79.082 1.00 38.06 67 VAL A O 1
ATOM 510 N N . LYS A 1 67 ? 12.794 -61.750 -80.319 1.00 38.13 68 LYS A N 1
ATOM 511 C CA . LYS A 1 67 ? 13.751 -61.139 -79.398 1.00 41.06 68 LYS A CA 1
ATOM 512 C C . LYS A 1 67 ? 14.204 -59.724 -79.771 1.00 41.15 68 LYS A C 1
ATOM 513 O O . LYS A 1 67 ? 14.327 -59.401 -80.958 1.00 39.17 68 LYS A O 1
ATOM 519 N N . PRO A 1 68 ? 14.454 -58.859 -78.760 1.00 39.75 69 PRO A N 1
ATOM 520 C CA . PRO A 1 68 ? 14.905 -57.485 -79.008 1.00 38.36 69 PRO A CA 1
ATOM 521 C C . PRO A 1 68 ? 16.191 -57.468 -79.815 1.00 37.86 69 PRO A C 1
ATOM 522 O O . PRO A 1 68 ? 16.518 -56.463 -80.441 1.00 40.02 69 PRO A O 1
ATOM 526 N N . ALA A 1 69 ? 16.932 -58.576 -79.802 1.00 35.03 70 ALA A N 1
ATOM 527 C CA . ALA A 1 69 ? 18.152 -58.639 -80.601 1.00 36.96 70 ALA A CA 1
ATOM 528 C C . ALA A 1 69 ? 17.736 -58.920 -82.058 1.00 36.64 70 ALA A C 1
ATOM 529 O O . ALA A 1 69 ? 17.515 -60.067 -82.437 1.00 32.68 70 ALA A O 1
ATOM 531 N N . GLY A 1 70 ? 17.635 -57.855 -82.854 1.00 40.27 71 GLY A N 1
ATOM 532 C CA . GLY A 1 70 ? 17.223 -57.968 -84.250 1.00 39.47 71 GLY A CA 1
ATOM 533 C C . GLY A 1 70 ? 17.899 -59.052 -85.062 1.00 38.97 71 GLY A C 1
ATOM 534 O O . GLY A 1 70 ? 17.235 -59.826 -85.743 1.00 36.92 71 GLY A O 1
ATOM 535 N N . ASP A 1 71 ? 19.224 -59.100 -85.001 1.00 39.93 72 ASP A N 1
ATOM 536 C CA . ASP A 1 71 ? 20.000 -60.092 -85.738 1.00 41.40 72 ASP A CA 1
ATOM 537 C C . ASP A 1 71 ? 19.493 -61.490 -85.464 1.00 41.52 72 ASP A C 1
ATOM 538 O O . ASP A 1 71 ? 19.306 -62.297 -86.380 1.00 42.09 72 ASP A O 1
ATOM 543 N N . LEU A 1 72 ? 19.273 -61.777 -84.189 1.00 40.61 73 LEU A N 1
ATOM 544 C CA . LEU A 1 72 ? 18.795 -63.087 -83.802 1.00 38.01 73 LEU A CA 1
ATOM 545 C C . LEU A 1 72 ? 17.376 -63.302 -84.329 1.00 37.05 73 LEU A C 1
ATOM 546 O O . LEU A 1 72 ? 17.053 -64.369 -84.847 1.00 33.76 73 LEU A O 1
ATOM 551 N N . THR A 1 73 ? 16.535 -62.280 -84.206 1.00 34.65 74 THR A N 1
ATOM 552 C CA . THR A 1 73 ? 15.158 -62.411 -84.654 1.00 35.20 74 THR A CA 1
ATOM 553 C C . THR A 1 73 ? 15.058 -62.619 -86.154 1.00 32.80 74 THR A C 1
ATOM 554 O O . THR A 1 73 ? 14.252 -63.430 -86.600 1.00 37.21 74 THR A O 1
ATOM 558 N N . LEU A 1 74 ? 15.872 -61.922 -86.938 1.00 30.34 75 LEU A N 1
ATOM 559 C CA . LEU A 1 74 ? 15.821 -62.102 -88.382 1.00 30.95 75 LEU A CA 1
ATOM 560 C C . LEU A 1 74 ? 16.210 -63.535 -88.743 1.00 32.94 75 LEU A C 1
ATOM 561 O O . LEU A 1 74 ? 15.568 -64.164 -89.575 1.00 31.17 75 LEU A O 1
ATOM 566 N N . SER A 1 75 ? 17.275 -64.038 -88.116 1.00 32.37 76 SER A N 1
ATOM 567 C CA . SER A 1 75 ? 17.738 -65.401 -88.347 1.00 32.23 76 SER A CA 1
ATOM 568 C C . SER A 1 75 ? 16.629 -66.414 -88.045 1.00 28.00 76 SER A C 1
ATOM 569 O O . SER A 1 75 ? 16.346 -67.290 -88.856 1.00 32.96 76 SER A O 1
ATOM 572 N N . LEU A 1 76 ? 16.016 -66.291 -86.877 1.00 28.18 77 LEU A N 1
ATOM 573 C CA . LEU A 1 76 ? 14.917 -67.180 -86.460 1.00 31.12 77 LEU A CA 1
ATOM 574 C C . LEU A 1 76 ? 13.725 -67.076 -87.410 1.00 31.16 77 LEU A C 1
ATOM 575 O O . LEU A 1 76 ? 13.114 -68.089 -87.803 1.00 28.03 77 LEU A O 1
ATOM 580 N N . PHE A 1 77 ? 13.385 -65.837 -87.762 1.00 29.23 78 PHE A N 1
ATOM 581 C CA . PHE A 1 77 ? 12.253 -65.617 -88.661 1.00 28.68 78 PHE A CA 1
ATOM 582 C C . PHE A 1 77 ? 12.500 -66.214 -90.046 1.00 26.89 78 PHE A C 1
ATOM 583 O O . PHE A 1 77 ? 11.622 -66.878 -90.603 1.00 25.61 78 PHE A O 1
ATOM 591 N N . ALA A 1 78 ? 13.686 -65.978 -90.606 1.00 27.38 79 ALA A N 1
ATOM 592 C CA . ALA A 1 78 ? 14.033 -66.503 -91.926 1.00 28.82 79 ALA A CA 1
ATOM 593 C C . ALA A 1 78 ? 13.975 -68.037 -91.937 1.00 29.70 79 ALA A C 1
ATOM 594 O O . ALA A 1 78 ? 13.505 -68.655 -92.892 1.00 28.68 79 ALA A O 1
ATOM 596 N N . ASP A 1 79 ? 14.457 -68.650 -90.870 1.00 32.00 80 ASP A N 1
ATOM 597 C CA . ASP A 1 79 ? 14.435 -70.108 -90.782 1.00 35.29 80 ASP A CA 1
ATOM 598 C C . ASP A 1 79 ? 13.010 -70.630 -90.707 1.00 34.06 80 ASP A C 1
ATOM 599 O O . ASP A 1 79 ? 12.651 -71.595 -91.388 1.00 34.56 80 ASP A O 1
ATOM 604 N N . TRP A 1 80 ? 12.197 -69.995 -89.875 1.00 31.66 81 TRP A N 1
ATOM 605 C CA . TRP A 1 80 ? 10.801 -70.380 -89.733 1.00 32.41 81 TRP A CA 1
ATOM 606 C C . TRP A 1 80 ? 10.092 -70.274 -91.090 1.00 30.88 81 TRP A C 1
ATOM 607 O O . TRP A 1 80 ? 9.237 -71.093 -91.412 1.00 30.98 81 TRP A O 1
ATOM 618 N N . ARG A 1 81 ? 10.448 -69.273 -91.884 1.00 29.76 82 ARG A N 1
ATOM 619 C CA . ARG A 1 81 ? 9.831 -69.117 -93.203 1.00 29.08 82 ARG A CA 1
ATOM 620 C C . ARG A 1 81 ? 10.215 -70.318 -94.051 1.00 28.91 82 ARG A C 1
ATOM 621 O O . ARG A 1 81 ? 9.384 -70.918 -94.723 1.00 29.43 82 ARG A O 1
ATOM 629 N N . GLN A 1 82 ? 11.500 -70.645 -94.011 1.00 28.72 83 GLN A N 1
ATOM 630 C CA . GLN A 1 82 ? 12.057 -71.765 -94.764 1.00 30.05 83 GLN A CA 1
ATOM 631 C C . GLN A 1 82 ? 11.400 -73.085 -94.412 1.00 31.70 83 GLN A C 1
ATOM 632 O O . GLN A 1 82 ? 10.866 -73.780 -95.283 1.00 33.00 83 GLN A O 1
ATOM 638 N N . THR A 1 83 ? 11.444 -73.425 -93.126 1.00 32.20 84 THR A N 1
ATOM 639 C CA . THR A 1 83 ? 10.906 -74.696 -92.639 1.00 35.67 84 THR A CA 1
ATOM 640 C C . THR A 1 83 ? 9.416 -74.834 -92.370 1.00 35.40 84 THR A C 1
ATOM 641 O O . THR A 1 83 ? 8.878 -75.951 -92.464 1.00 34.43 84 THR A O 1
ATOM 645 N N . LEU A 1 84 ? 8.742 -73.739 -92.026 1.00 31.55 85 LEU A N 1
ATOM 646 C CA . LEU A 1 84 ? 7.323 -73.827 -91.736 1.00 31.58 85 LEU A CA 1
ATOM 647 C C . LEU A 1 84 ? 6.396 -73.037 -92.655 1.00 30.98 85 LEU A C 1
ATOM 648 O O . LEU A 1 84 ? 5.421 -73.580 -93.175 1.00 31.00 85 LEU A O 1
ATOM 653 N N . LEU A 1 85 ? 6.679 -71.759 -92.876 1.00 28.41 86 LEU A N 1
ATOM 654 C CA . LEU A 1 85 ? 5.761 -70.994 -93.720 1.00 26.90 86 LEU A CA 1
ATOM 655 C C . LEU A 1 85 ? 5.695 -71.477 -95.156 1.00 27.12 86 LEU A C 1
ATOM 656 O O . LEU A 1 85 ? 4.610 -71.689 -95.673 1.00 26.66 86 LEU A O 1
ATOM 661 N N . LEU A 1 86 ? 6.838 -71.684 -95.801 1.00 26.62 87 LEU A N 1
ATOM 662 C CA . LEU A 1 86 ? 6.797 -72.082 -97.198 1.00 29.99 87 LEU A CA 1
ATOM 663 C C . LEU A 1 86 ? 6.073 -73.402 -97.507 1.00 30.68 87 LEU A C 1
ATOM 664 O O . LEU A 1 86 ? 5.681 -73.615 -98.643 1.00 29.59 87 LEU A O 1
ATOM 669 N N . SER A 1 87 ? 5.884 -74.252 -96.501 1.00 30.51 88 SER A N 1
ATOM 670 C CA . SER A 1 87 ? 5.169 -75.526 -96.696 1.00 34.89 88 SER A CA 1
ATOM 671 C C . SER A 1 87 ? 3.668 -75.263 -96.851 1.00 32.85 88 SER A C 1
ATOM 672 O O . SER A 1 87 ? 2.924 -76.108 -97.372 1.00 30.94 88 SER A O 1
ATOM 675 N N . ARG A 1 88 ? 3.220 -74.094 -96.392 1.00 29.16 89 ARG A N 1
ATOM 676 C CA . ARG A 1 88 ? 1.788 -73.740 -96.458 1.00 29.10 89 ARG A CA 1
ATOM 677 C C . ARG A 1 88 ? 1.472 -72.589 -97.395 1.00 26.80 89 ARG A C 1
ATOM 678 O O . ARG A 1 88 ? 0.459 -72.594 -98.098 1.00 25.17 89 ARG A O 1
ATOM 686 N N . ILE A 1 89 ? 2.340 -71.589 -97.371 1.00 25.45 90 ILE A N 1
ATOM 687 C CA . ILE A 1 89 ? 2.121 -70.393 -98.172 1.00 24.51 90 ILE A CA 1
ATOM 688 C C . ILE A 1 89 ? 3.310 -70.088 -99.067 1.00 24.98 90 ILE A C 1
ATOM 689 O O . ILE A 1 89 ? 4.394 -69.698 -98.603 1.00 26.04 90 ILE A O 1
ATOM 694 N N . LEU A 1 90 ? 3.120 -70.301 -100.356 1.00 25.49 91 LEU A N 1
ATOM 695 C CA . LEU A 1 90 ? 4.189 -70.015 -101.272 1.00 25.18 91 LEU A CA 1
ATOM 696 C C . LEU A 1 90 ? 4.273 -68.486 -101.335 1.00 24.56 91 LEU A C 1
ATOM 697 O O . LEU A 1 90 ? 3.256 -67.788 -101.402 1.00 25.45 91 LEU A O 1
ATOM 702 N N . ASN A 1 91 ? 5.482 -67.972 -101.285 1.00 23.42 92 ASN A N 1
ATOM 703 C CA . ASN A 1 91 ? 5.676 -66.524 -101.325 1.00 24.21 92 ASN A CA 1
ATOM 704 C C . ASN A 1 91 ? 7.134 -66.305 -101.706 1.00 24.25 92 ASN A C 1
ATOM 705 O O . ASN A 1 91 ? 7.984 -67.187 -101.512 1.00 24.02 92 ASN A O 1
ATOM 710 N N . ASP A 1 92 ? 7.417 -65.138 -102.248 1.00 21.94 93 ASP A N 1
ATOM 711 C CA . ASP A 1 92 ? 8.777 -64.822 -102.688 1.00 23.88 93 ASP A CA 1
ATOM 712 C C . ASP A 1 92 ? 9.581 -64.189 -101.569 1.00 24.08 93 ASP A C 1
ATOM 713 O O . ASP A 1 92 ? 10.805 -64.169 -101.614 1.00 24.67 93 ASP A O 1
ATOM 718 N N . ASN A 1 93 ? 8.885 -63.691 -100.550 1.00 24.61 94 ASN A N 1
ATOM 719 C CA . ASN A 1 93 ? 9.539 -63.000 -99.446 1.00 24.77 94 ASN A CA 1
ATOM 720 C C . ASN A 1 93 ? 8.495 -62.828 -98.348 1.00 26.05 94 ASN A C 1
ATOM 721 O O . ASN A 1 93 ? 7.321 -62.653 -98.664 1.00 24.25 94 ASN A O 1
ATOM 726 N N . ALA A 1 94 ? 8.904 -62.909 -97.075 1.00 24.49 95 ALA A N 1
ATOM 727 C CA . ALA A 1 94 ? 7.990 -62.662 -95.954 1.00 22.50 95 ALA A CA 1
ATOM 728 C C . ALA A 1 94 ? 8.656 -61.588 -95.090 1.00 23.81 95 ALA A C 1
ATOM 729 O O . ALA A 1 94 ? 9.889 -61.557 -94.953 1.00 24.48 95 ALA A O 1
ATOM 731 N N . GLN A 1 95 ? 7.838 -60.729 -94.492 1.00 24.52 96 GL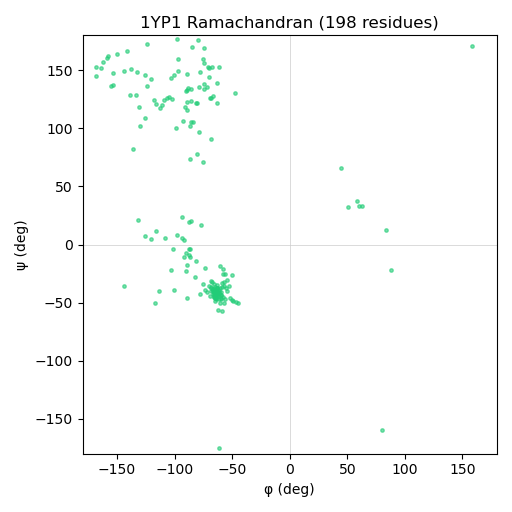N A N 1
ATOM 732 C CA . GLN A 1 95 ? 8.332 -59.650 -93.652 1.00 24.89 96 GLN A CA 1
ATOM 733 C C . GLN A 1 95 ? 7.578 -59.617 -92.322 1.00 24.60 96 GLN A C 1
ATOM 734 O O . GLN A 1 95 ? 6.377 -59.442 -92.278 1.00 22.19 96 GLN A O 1
ATOM 740 N N . LEU A 1 96 ? 8.311 -59.809 -91.234 1.00 24.34 97 LEU A N 1
ATOM 741 C CA . LEU A 1 96 ? 7.721 -59.810 -89.904 1.00 24.03 97 LEU A CA 1
ATOM 742 C C . LEU A 1 96 ? 7.479 -58.373 -89.452 1.00 24.90 97 LEU A C 1
ATOM 743 O O . LEU A 1 96 ? 8.353 -57.514 -89.634 1.00 24.48 97 LEU A O 1
ATOM 748 N N . GLN A 1 97 ? 6.302 -58.131 -88.873 1.00 23.37 98 GLN A N 1
ATOM 749 C CA . GLN A 1 97 ? 5.911 -56.832 -88.337 1.00 26.36 98 GLN A CA 1
ATOM 750 C C . GLN A 1 97 ? 5.747 -57.109 -86.837 1.00 28.14 98 GLN A C 1
ATOM 751 O O . GLN A 1 97 ? 4.926 -57.946 -86.435 1.00 28.73 98 GLN A O 1
ATOM 757 N N . THR A 1 98 ? 6.512 -56.402 -86.008 1.00 28.39 99 THR A N 1
ATOM 758 C CA . THR A 1 98 ? 6.446 -56.640 -84.564 1.00 28.77 99 THR A CA 1
ATOM 759 C C . THR A 1 98 ? 6.451 -55.381 -83.712 1.00 29.58 99 THR A C 1
ATOM 760 O O . THR A 1 98 ? 7.034 -54.370 -84.113 1.00 27.85 99 THR A O 1
ATOM 764 N N . ALA A 1 99 ? 5.819 -55.438 -82.536 1.00 29.48 100 ALA A N 1
ATOM 765 C CA . ALA A 1 99 ? 5.822 -54.266 -81.656 1.00 31.41 100 ALA A CA 1
ATOM 766 C C . ALA A 1 99 ? 6.995 -54.330 -80.683 1.00 34.90 100 ALA A C 1
ATOM 767 O O . ALA A 1 99 ? 7.146 -53.455 -79.822 1.00 34.82 100 ALA A O 1
ATOM 769 N N . VAL A 1 100 ? 7.832 -55.358 -80.843 1.00 34.39 101 VAL A N 1
ATOM 770 C CA . VAL A 1 100 ? 9.028 -55.531 -80.022 1.00 36.31 101 VAL A CA 1
ATOM 771 C C . VAL A 1 100 ? 10.060 -54.434 -80.372 1.00 38.15 101 VAL A C 1
ATOM 772 O O . VAL A 1 100 ? 10.426 -54.253 -81.540 1.00 36.55 101 VAL A O 1
ATOM 776 N N . ASP A 1 101 ? 10.528 -53.706 -79.359 1.00 38.00 102 ASP A N 1
ATOM 777 C CA . ASP A 1 101 ? 11.506 -52.631 -79.568 1.00 37.83 102 ASP A CA 1
ATOM 778 C C . ASP A 1 101 ? 12.885 -53.250 -79.593 1.00 38.27 102 ASP A C 1
ATOM 779 O O . ASP A 1 101 ? 13.417 -53.663 -78.552 1.00 38.64 102 ASP A O 1
ATOM 784 N N . PHE A 1 102 ? 13.455 -53.340 -80.793 1.00 36.43 103 PHE A N 1
ATOM 785 C CA . PHE A 1 102 ? 14.770 -53.925 -80.973 1.00 34.85 103 PHE A CA 1
ATOM 786 C C . PHE A 1 102 ? 15.777 -53.086 -80.191 1.00 38.48 103 PHE A C 1
ATOM 787 O O . PHE A 1 102 ? 15.560 -51.903 -79.967 1.00 35.01 103 PHE A O 1
ATOM 795 N N . ARG A 1 103 ? 16.862 -53.718 -79.764 1.00 37.33 104 ARG A N 1
ATOM 796 C CA . ARG A 1 103 ? 17.882 -53.009 -79.010 1.00 39.51 104 ARG A CA 1
ATOM 797 C C . ARG A 1 103 ? 18.587 -52.044 -79.940 1.00 38.77 104 ARG A C 1
ATOM 798 O O . ARG A 1 103 ? 18.793 -52.331 -81.127 1.00 38.34 104 ARG A O 1
ATOM 806 N N . GLY A 1 104 ? 18.955 -50.889 -79.404 1.00 37.11 105 GLY A N 1
ATOM 807 C CA . GLY A 1 104 ? 19.621 -49.908 -80.227 1.00 35.54 105 GLY A CA 1
ATOM 808 C C . GLY A 1 104 ? 18.585 -49.154 -81.044 1.00 34.81 105 GLY A C 1
ATOM 809 O O . GLY A 1 104 ? 17.396 -49.173 -80.716 1.00 34.90 105 GLY A O 1
ATOM 810 N N . ALA A 1 105 ? 19.039 -48.527 -82.124 1.00 33.52 106 ALA A N 1
ATOM 811 C CA . ALA A 1 105 ? 18.174 -47.723 -82.973 1.00 34.97 106 ALA A CA 1
ATOM 812 C C . ALA A 1 105 ? 17.684 -48.478 -84.209 1.00 34.58 106 ALA A C 1
ATOM 813 O O . ALA A 1 105 ? 17.083 -47.888 -85.104 1.00 32.78 106 ALA A O 1
ATOM 815 N N . VAL A 1 106 ? 17.962 -49.777 -84.259 1.00 32.07 107 VAL A N 1
ATOM 816 C CA . VAL A 1 106 ? 17.540 -50.605 -85.384 1.00 30.36 107 VAL A CA 1
ATOM 817 C C . VAL A 1 106 ? 16.019 -50.746 -85.397 1.00 29.44 107 VAL A C 1
ATOM 818 O O . VAL A 1 106 ? 15.429 -51.137 -84.394 1.00 29.11 107 VAL A O 1
ATOM 822 N N . VAL A 1 107 ? 15.378 -50.424 -86.525 1.00 29.82 108 VAL A N 1
ATOM 823 C CA . VAL A 1 107 ? 13.919 -50.565 -86.602 1.00 31.07 108 VAL A CA 1
ATOM 824 C C . VAL A 1 107 ? 13.500 -51.517 -87.712 1.00 28.86 108 VAL A C 1
ATOM 825 O O . VAL A 1 107 ? 12.308 -51.664 -87.995 1.00 27.76 108 VAL A O 1
ATOM 829 N N . GLY A 1 108 ? 14.499 -52.121 -88.350 1.00 25.95 109 GLY A N 1
ATOM 830 C CA . GLY A 1 108 ? 14.275 -53.082 -89.422 1.00 29.83 109 GLY A CA 1
ATOM 831 C C . GLY A 1 108 ? 15.559 -53.826 -89.788 1.00 27.24 109 GLY A C 1
ATOM 832 O O . GLY A 1 108 ? 16.664 -53.298 -89.600 1.00 26.58 109 GLY A O 1
ATOM 833 N N . LEU A 1 109 ? 15.423 -55.052 -90.299 1.00 26.22 110 LEU A N 1
ATOM 834 C CA . LEU A 1 109 ? 16.580 -55.829 -90.706 1.00 24.39 110 LEU A CA 1
ATOM 835 C C . LEU A 1 109 ? 16.180 -56.811 -91.802 1.00 28.53 110 LEU A C 1
ATOM 836 O O . LEU A 1 109 ? 15.033 -57.309 -91.826 1.00 27.69 110 LEU A O 1
ATOM 841 N N . ALA A 1 110 ? 17.120 -57.080 -92.707 1.00 27.23 111 ALA A N 1
ATOM 842 C CA . ALA A 1 110 ? 16.908 -57.990 -93.828 1.00 30.68 111 ALA A CA 1
ATOM 843 C C . ALA A 1 110 ? 18.239 -58.497 -94.353 1.00 32.00 111 ALA A C 1
ATOM 844 O O . ALA A 1 110 ? 19.268 -57.877 -94.112 1.00 31.03 111 ALA A O 1
ATOM 846 N N . PHE A 1 111 ? 18.220 -59.610 -95.090 1.00 32.73 112 PHE A N 1
ATOM 847 C CA . PHE A 1 111 ? 19.457 -60.121 -95.678 1.00 34.60 112 PHE A CA 1
ATOM 848 C C . PHE A 1 111 ? 19.576 -59.450 -97.045 1.00 34.52 112 PHE A C 1
ATOM 849 O O . PHE A 1 111 ? 18.566 -59.163 -97.697 1.00 34.75 112 PHE A O 1
ATOM 857 N N . VAL A 1 112 ? 20.802 -59.181 -97.481 1.00 32.89 113 VAL A N 1
ATOM 858 C CA . VAL A 1 112 ? 21.015 -58.497 -98.752 1.00 35.42 113 VAL A CA 1
ATOM 859 C C . VAL A 1 112 ? 21.139 -59.400 -99.986 1.00 34.91 113 VAL A C 1
ATOM 860 O O . VAL A 1 112 ? 21.855 -60.402 -99.961 1.00 35.52 113 VAL A O 1
ATOM 864 N N . GLY A 1 113 ? 20.420 -59.037 -101.051 1.00 30.54 114 GLY A N 1
ATOM 865 C CA . GLY A 1 113 ? 20.454 -59.794 -102.297 1.00 32.88 114 GLY A CA 1
ATOM 866 C C . GLY A 1 113 ? 19.950 -61.230 -102.220 1.00 32.46 114 GLY A C 1
ATOM 867 O O . GLY A 1 113 ? 20.425 -62.111 -102.940 1.00 34.31 114 GLY A O 1
ATOM 868 N N . THR A 1 114 ? 18.964 -61.464 -101.367 1.00 32.91 115 THR A N 1
ATOM 869 C CA . THR A 1 114 ? 18.414 -62.803 -101.170 1.00 31.87 115 THR A CA 1
ATOM 870 C C . THR A 1 114 ? 16.999 -63.036 -101.738 1.00 29.70 115 THR A C 1
ATOM 871 O O . THR A 1 114 ? 16.412 -64.106 -101.523 1.00 29.40 115 THR A O 1
ATOM 875 N N . MET A 1 115 ? 16.442 -62.058 -102.450 1.00 25.46 116 MET A N 1
ATOM 876 C CA . MET A 1 115 ? 15.091 -62.227 -103.016 1.00 29.21 116 MET A CA 1
ATOM 877 C C . MET A 1 115 ? 14.942 -63.584 -103.744 1.00 30.93 116 MET A C 1
ATOM 878 O O . MET A 1 115 ? 15.792 -63.948 -104.557 1.00 30.81 116 MET A O 1
ATOM 883 N N . CYS A 1 116 ? 13.871 -64.317 -103.422 1.00 32.51 117 CYS A N 1
ATOM 884 C CA . CYS A 1 116 ? 13.569 -65.645 -103.992 1.00 33.44 117 CYS A CA 1
ATOM 885 C C . CYS A 1 116 ? 14.198 -66.816 -103.233 1.00 33.77 117 CYS A C 1
ATOM 886 O O . CYS A 1 116 ? 13.731 -67.968 -103.331 1.00 34.75 117 CYS A O 1
ATOM 889 N N . ASN A 1 117 ? 15.256 -66.535 -102.486 1.00 30.67 118 ASN A N 1
ATOM 890 C CA . ASN A 1 117 ? 15.959 -67.568 -101.723 1.00 32.77 118 ASN A CA 1
ATOM 891 C C . ASN A 1 117 ? 15.111 -68.240 -100.618 1.00 32.91 118 ASN A C 1
ATOM 892 O O . ASN A 1 117 ? 14.628 -67.576 -99.694 1.00 30.59 118 ASN A O 1
ATOM 897 N N . ALA A 1 118 ? 14.964 -69.566 -100.694 1.00 30.86 119 ALA A N 1
ATOM 898 C CA . ALA A 1 118 ? 14.155 -70.316 -99.730 1.00 32.45 119 ALA A CA 1
ATOM 899 C C . ALA A 1 118 ? 14.516 -70.127 -98.269 1.00 32.20 119 ALA A C 1
ATOM 900 O O . ALA A 1 118 ? 13.653 -70.230 -97.383 1.00 31.21 119 ALA A O 1
ATOM 902 N N . LYS A 1 119 ? 15.784 -69.864 -97.980 1.00 34.64 120 LYS A N 1
ATOM 903 C CA . LYS A 1 119 ? 16.144 -69.678 -96.583 1.00 35.10 120 LYS A CA 1
ATOM 904 C C . LYS A 1 119 ? 16.363 -68.250 -96.097 1.00 33.35 120 LYS A C 1
ATOM 905 O O . LYS A 1 119 ? 16.264 -68.001 -94.892 1.00 31.33 120 LYS A O 1
ATOM 911 N N . TYR A 1 120 ? 16.657 -67.324 -97.010 1.00 32.63 121 TYR A N 1
ATOM 912 C CA . TYR A 1 120 ? 16.933 -65.945 -96.609 1.00 32.37 121 TYR A CA 1
ATOM 913 C C . TYR A 1 120 ? 16.127 -64.811 -97.242 1.00 33.24 121 TYR A C 1
ATOM 914 O O . TYR A 1 120 ? 16.474 -63.653 -97.028 1.00 30.86 121 TYR A O 1
ATOM 923 N N . SER A 1 121 ? 15.097 -65.104 -98.039 1.00 30.91 122 SER A N 1
ATOM 924 C CA . SER A 1 121 ? 14.306 -63.993 -98.601 1.00 30.16 122 SER A CA 1
ATOM 925 C C . SER A 1 121 ? 13.348 -63.557 -97.500 1.00 29.38 122 SER A C 1
ATOM 926 O O . SER A 1 121 ? 12.148 -63.887 -97.509 1.00 27.78 122 SER A O 1
ATOM 929 N N . ALA A 1 122 ? 13.886 -62.803 -96.546 1.00 27.28 123 ALA A N 1
ATOM 930 C CA . ALA A 1 122 ? 13.107 -62.366 -95.403 1.00 28.58 123 ALA A CA 1
ATOM 931 C C . ALA A 1 122 ? 13.565 -61.029 -94.831 1.00 26.26 123 ALA A C 1
ATOM 932 O O . ALA A 1 122 ? 14.657 -60.564 -95.116 1.00 27.33 123 ALA A O 1
ATOM 934 N N . GLY A 1 123 ? 12.712 -60.429 -94.019 1.00 27.63 124 GLY A N 1
ATOM 935 C CA . GLY A 1 123 ? 13.043 -59.171 -93.371 1.00 25.23 124 GLY A CA 1
ATOM 936 C C . GLY A 1 123 ? 12.169 -59.026 -92.151 1.00 26.50 124 GLY A C 1
ATOM 937 O O . GLY A 1 123 ? 11.159 -59.730 -92.010 1.00 24.72 124 GLY A O 1
ATOM 938 N N . ILE A 1 124 ? 12.561 -5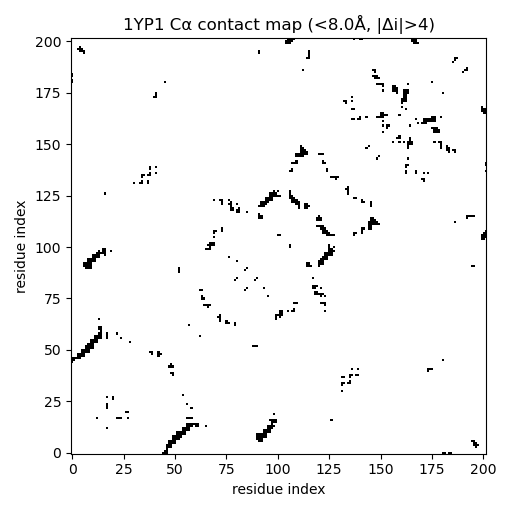8.132 -91.240 1.00 24.26 125 ILE A N 1
ATOM 939 C CA . ILE A 1 124 ? 11.780 -57.898 -90.050 1.00 23.35 125 ILE A CA 1
ATOM 940 C C . ILE A 1 124 ? 11.641 -56.382 -89.893 1.00 22.54 125 ILE A C 1
ATOM 941 O O . ILE A 1 124 ? 12.503 -55.634 -90.299 1.00 23.25 125 ILE A O 1
ATOM 946 N N . ILE A 1 125 ? 10.519 -55.967 -89.325 1.00 23.00 126 ILE A N 1
ATOM 947 C CA . ILE A 1 125 ? 10.176 -54.554 -89.197 1.00 23.47 126 ILE A CA 1
ATOM 948 C C . ILE A 1 125 ? 9.571 -54.274 -87.825 1.00 22.19 126 ILE A C 1
ATOM 949 O O . ILE A 1 125 ? 8.628 -54.951 -87.434 1.00 25.04 126 ILE A O 1
ATOM 954 N N . GLN A 1 126 ? 10.095 -53.272 -87.116 1.00 25.39 127 GLN A N 1
ATOM 955 C CA . GLN A 1 126 ? 9.521 -52.863 -85.841 1.00 23.29 127 GLN A CA 1
ATOM 956 C C . GLN A 1 126 ? 8.498 -51.784 -86.228 1.00 24.76 127 GLN A C 1
ATOM 957 O O . GLN A 1 126 ? 8.814 -50.894 -87.034 1.00 23.16 127 GLN A O 1
ATOM 963 N N . ASP A 1 127 ? 7.293 -51.898 -85.679 1.00 25.37 128 ASP A N 1
ATOM 964 C CA . ASP A 1 127 ? 6.183 -50.967 -85.906 1.00 26.82 128 ASP A CA 1
ATOM 965 C C . ASP A 1 127 ? 6.501 -49.709 -85.082 1.00 27.58 128 ASP A C 1
ATOM 966 O O . ASP A 1 127 ? 5.832 -49.417 -84.093 1.00 27.40 128 ASP A O 1
ATOM 971 N N . PHE A 1 128 ? 7.508 -48.966 -85.531 1.00 24.96 129 PHE A N 1
ATOM 972 C CA . PHE A 1 128 ? 8.028 -47.813 -84.812 1.00 26.88 129 PHE A CA 1
ATOM 973 C C . PHE A 1 128 ? 7.424 -46.432 -85.020 1.00 23.57 129 PHE A C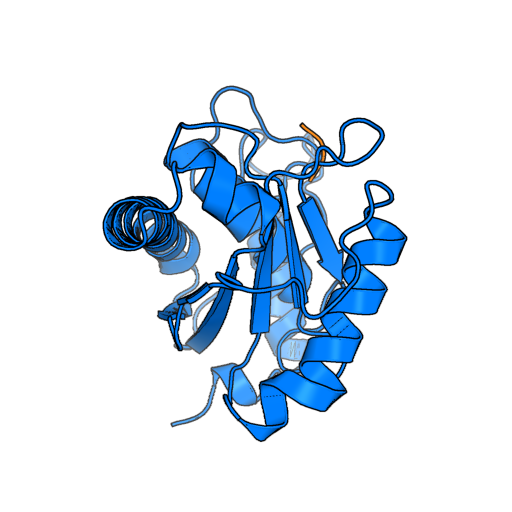 1
ATOM 974 O O . PHE A 1 128 ? 7.774 -45.512 -84.302 1.00 26.77 129 PHE A O 1
ATOM 982 N N . SER A 1 129 ? 6.541 -46.274 -86.001 1.00 24.06 130 SER A N 1
ATOM 983 C CA . SER A 1 129 ? 5.917 -44.970 -86.257 1.00 25.00 130 SER A CA 1
ATOM 984 C C . SER A 1 129 ? 4.511 -45.288 -86.675 1.00 24.50 130 SER A C 1
ATOM 985 O O . SER A 1 129 ? 4.277 -46.350 -87.265 1.00 24.18 130 SER A O 1
ATOM 988 N N . ALA A 1 130 ? 3.577 -44.387 -86.380 1.00 23.23 131 ALA A N 1
ATOM 989 C CA . ALA A 1 130 ? 2.183 -44.599 -86.780 1.00 23.55 131 ALA A CA 1
ATOM 990 C C . ALA A 1 130 ? 1.921 -43.999 -88.177 1.00 24.91 131 ALA A C 1
ATOM 991 O O . ALA A 1 130 ? 0.838 -44.156 -88.732 1.00 23.32 131 ALA A O 1
ATOM 993 N N . ILE A 1 131 ? 2.899 -43.279 -88.728 1.00 23.76 132 ILE A N 1
ATOM 994 C CA . ILE A 1 131 ? 2.689 -42.627 -90.010 1.00 23.87 132 ILE A CA 1
ATOM 995 C C . ILE A 1 131 ? 2.857 -43.627 -91.161 1.00 22.16 132 ILE A C 1
ATOM 996 O O . ILE A 1 131 ? 3.901 -44.277 -91.292 1.00 22.13 132 ILE A O 1
ATOM 1001 N N . PRO A 1 132 ? 1.817 -43.784 -91.988 1.00 20.86 133 PRO A N 1
ATOM 1002 C CA . PRO A 1 132 ? 1.952 -44.750 -93.089 1.00 22.42 133 PRO A CA 1
ATOM 1003 C C . PRO A 1 132 ? 3.212 -44.600 -93.935 1.00 20.45 133 PRO A C 1
ATOM 1004 O O . PRO A 1 132 ? 3.907 -45.571 -94.180 1.00 20.57 133 PRO A O 1
ATOM 1008 N N . LEU A 1 133 ? 3.513 -43.382 -94.359 1.00 20.28 134 LEU A N 1
ATOM 1009 C CA . LEU A 1 133 ? 4.686 -43.169 -95.205 1.00 20.47 134 LEU A CA 1
ATOM 1010 C C . LEU A 1 133 ? 5.976 -43.647 -94.554 1.00 21.07 134 LEU A C 1
ATOM 1011 O O . LEU A 1 133 ? 6.785 -44.329 -95.186 1.00 19.36 134 LEU A O 1
ATOM 1016 N N . LEU A 1 134 ? 6.169 -43.311 -93.280 1.00 19.30 135 LEU A N 1
ATOM 1017 C CA . LEU A 1 134 ? 7.398 -43.698 -92.606 1.00 21.10 135 LEU A CA 1
ATOM 1018 C C . LEU A 1 134 ? 7.538 -45.202 -92.502 1.00 21.28 135 LEU A C 1
ATOM 1019 O O . LEU A 1 134 ? 8.650 -45.728 -92.662 1.00 18.54 135 LEU A O 1
ATOM 1024 N N . MET A 1 135 ? 6.425 -45.912 -92.278 1.00 18.99 136 MET A N 1
ATOM 1025 C CA . MET A 1 135 ? 6.508 -47.364 -92.179 1.00 20.55 136 MET A CA 1
ATOM 1026 C C . MET A 1 135 ? 6.686 -48.023 -93.555 1.00 20.34 136 MET A C 1
ATOM 1027 O O . MET A 1 135 ? 7.361 -49.047 -93.676 1.00 19.80 136 MET A O 1
ATOM 1032 N N . ALA A 1 136 ? 6.096 -47.440 -94.586 1.00 20.81 137 ALA A N 1
ATOM 1033 C CA . ALA A 1 136 ? 6.240 -47.989 -95.937 1.00 20.43 137 ALA A CA 1
ATOM 1034 C C . ALA A 1 136 ? 7.696 -47.841 -96.387 1.00 20.43 137 ALA A C 1
ATOM 1035 O O . ALA A 1 136 ? 8.271 -48.732 -97.015 1.00 20.70 137 ALA A O 1
ATOM 1037 N N . VAL A 1 137 ? 8.296 -46.699 -96.057 1.00 19.98 138 VAL A N 1
ATOM 1038 C CA . VAL A 1 137 ? 9.692 -46.476 -96.430 1.00 19.75 138 VAL A CA 1
ATOM 1039 C C . VAL A 1 137 ? 10.566 -47.493 -95.691 1.00 20.59 138 VAL A C 1
ATOM 1040 O O . VAL A 1 137 ? 11.507 -48.030 -96.254 1.00 22.20 138 VAL A O 1
ATOM 1044 N N . VAL A 1 138 ? 10.235 -47.774 -94.432 1.00 20.93 139 VAL A N 1
ATOM 1045 C CA . VAL A 1 138 ? 11.005 -48.739 -93.641 1.00 21.45 139 VAL A CA 1
ATOM 1046 C C . VAL A 1 138 ? 10.892 -50.139 -94.248 1.00 21.34 139 VAL A C 1
ATOM 1047 O O . VAL A 1 138 ? 11.891 -50.867 -94.385 1.00 19.42 139 VAL A O 1
ATOM 1051 N N . MET A 1 139 ? 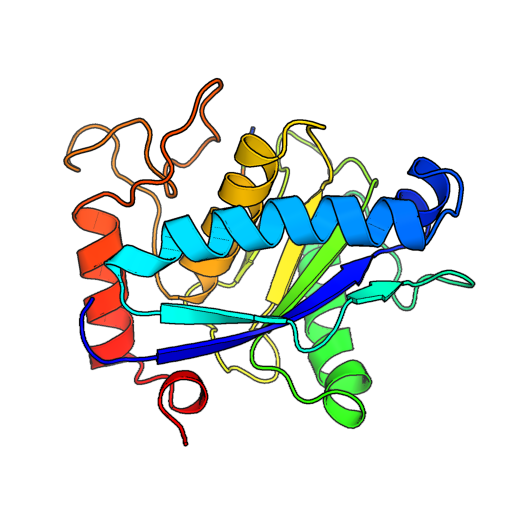9.670 -50.504 -94.622 1.00 20.68 140 MET A N 1
ATOM 1052 C CA . MET A 1 139 ? 9.427 -51.791 -95.247 1.00 21.65 140 MET A CA 1
ATOM 1053 C C . MET A 1 139 ? 10.140 -51.870 -96.616 1.00 22.40 140 MET A C 1
ATOM 1054 O O . MET A 1 139 ? 10.719 -52.904 -96.978 1.00 24.68 140 MET A O 1
ATOM 1059 N N . ALA A 1 140 ? 10.078 -50.788 -97.376 1.00 20.22 141 ALA A N 1
ATOM 1060 C CA . ALA A 1 140 ? 10.717 -50.739 -98.691 1.00 21.12 141 ALA A CA 1
ATOM 1061 C C . ALA A 1 140 ? 12.250 -50.760 -98.603 1.00 20.35 141 ALA A C 1
ATOM 1062 O O . ALA A 1 140 ? 12.928 -51.290 -99.486 1.00 24.15 141 ALA A O 1
ATOM 1064 N N . HIS A 1 141 ? 12.801 -50.194 -97.542 1.00 20.85 142 HIS A N 1
ATOM 1065 C CA . HIS A 1 141 ? 14.263 -50.190 -97.367 1.00 23.50 142 HIS A CA 1
ATOM 1066 C C . HIS A 1 141 ? 14.728 -51.643 -97.180 1.00 23.28 142 HIS A C 1
ATOM 1067 O O . HIS A 1 141 ? 15.717 -52.085 -97.784 1.00 25.28 142 HIS A O 1
ATOM 1074 N N . GLU A 1 142 ? 14.014 -52.389 -96.346 1.00 21.07 143 GLU A N 1
ATOM 1075 C CA . GLU A 1 142 ? 14.374 -53.795 -96.131 1.00 25.75 143 GLU A CA 1
ATOM 1076 C C . GLU A 1 142 ? 14.176 -54.646 -97.395 1.00 24.87 143 GLU A C 1
ATOM 1077 O O . GLU A 1 142 ? 15.004 -55.496 -97.704 1.00 26.41 143 GLU A O 1
ATOM 1083 N N . LEU A 1 143 ? 13.074 -54.430 -98.111 1.00 24.01 144 LEU A N 1
ATOM 1084 C CA . LEU A 1 143 ? 12.837 -55.181 -99.341 1.00 23.42 144 LEU A CA 1
ATOM 1085 C C . LEU A 1 143 ? 13.899 -54.778 -100.367 1.00 24.62 144 LEU A C 1
ATOM 1086 O O . LEU A 1 143 ? 14.337 -55.598 -101.200 1.00 24.09 144 LEU A O 1
ATOM 1091 N N . GLY A 1 144 ? 14.315 -53.516 -100.322 1.00 23.69 145 GLY A N 1
ATOM 1092 C CA . GLY A 1 144 ? 15.339 -53.067 -101.257 1.00 22.84 145 GLY A CA 1
ATOM 1093 C C . GLY A 1 144 ? 16.646 -53.812 -101.021 1.00 23.94 145 GLY A C 1
ATOM 1094 O O . GLY A 1 144 ? 17.349 -54.200 -101.976 1.00 25.02 145 GLY A O 1
ATOM 1095 N N . HIS A 1 145 ? 16.994 -54.016 -99.755 1.00 25.11 146 HIS A N 1
ATOM 1096 C CA . HIS A 1 145 ? 18.213 -54.775 -99.449 1.00 27.55 146 HIS A CA 1
ATOM 1097 C C . HIS A 1 145 ? 18.075 -56.194 -100.002 1.00 27.10 146 HIS A C 1
ATOM 1098 O O . HIS A 1 145 ? 19.034 -56.742 -100.546 1.00 26.57 146 HIS A O 1
ATOM 1105 N N . ASN A 1 146 ? 16.888 -56.778 -99.835 1.00 26.02 147 ASN A N 1
ATOM 1106 C CA . ASN A 1 146 ? 16.598 -58.127 -100.346 1.00 27.76 147 ASN A CA 1
ATOM 1107 C C . ASN A 1 146 ? 16.803 -58.148 -101.861 1.00 30.38 147 ASN A C 1
ATOM 1108 O O . ASN A 1 146 ? 17.209 -59.186 -102.431 1.00 29.58 147 ASN A O 1
ATOM 1113 N N . LEU A 1 147 ? 16.508 -57.012 -102.507 1.00 27.58 148 LEU A N 1
ATOM 1114 C CA . LEU A 1 147 ? 16.638 -56.875 -103.948 1.00 26.88 148 LEU A CA 1
ATOM 1115 C C . LEU A 1 147 ? 18.050 -56.425 -104.400 1.00 24.53 148 LEU A C 1
ATOM 1116 O O . LEU A 1 147 ? 18.221 -55.962 -105.498 1.00 26.76 148 LEU A O 1
ATOM 1121 N N . GLY A 1 148 ? 19.038 -56.606 -103.540 1.00 28.45 149 GLY A N 1
ATOM 1122 C CA . GLY A 1 148 ? 20.412 -56.273 -103.893 1.00 30.29 149 GLY A CA 1
ATOM 1123 C C . GLY A 1 148 ? 20.857 -54.826 -103.731 1.00 31.10 149 GLY A C 1
ATOM 1124 O O . GLY A 1 148 ? 21.913 -54.445 -104.239 1.00 29.85 149 GLY A O 1
ATOM 1125 N N . MET A 1 149 ? 20.061 -54.009 -103.046 1.00 27.95 150 MET A N 1
ATOM 1126 C CA . MET A 1 149 ? 20.442 -52.602 -102.850 1.00 28.47 150 MET A CA 1
ATOM 1127 C C . MET A 1 149 ? 21.293 -52.356 -101.632 1.00 28.43 150 MET A C 1
ATOM 1128 O O . MET A 1 149 ? 21.005 -52.871 -100.566 1.00 31.86 150 MET A 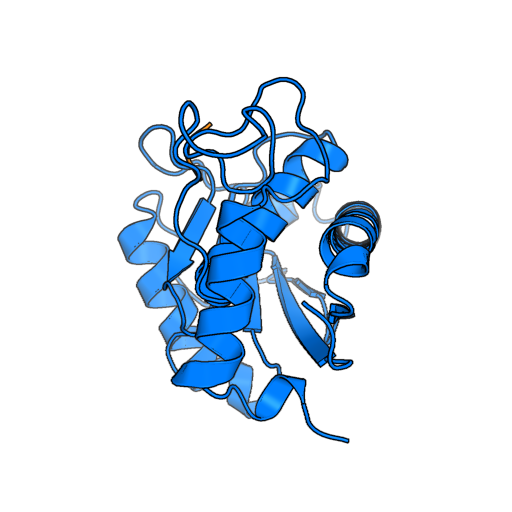O 1
ATOM 1133 N N . LEU A 1 150 ? 22.352 -51.570 -101.795 1.00 29.71 151 LEU A N 1
ATOM 1134 C CA . LEU A 1 150 ? 23.196 -51.208 -100.665 1.00 30.19 151 LEU A CA 1
ATOM 1135 C C . LEU A 1 150 ? 22.717 -49.833 -100.247 1.00 29.27 151 LEU A C 1
ATOM 1136 O O . LEU A 1 150 ? 21.817 -49.270 -100.879 1.00 31.19 151 LEU A O 1
ATOM 1141 N N . HIS A 1 151 ? 23.297 -49.290 -99.182 1.00 30.92 152 HIS A N 1
ATOM 1142 C CA . HIS A 1 151 ? 22.917 -47.968 -98.710 1.00 31.11 152 HIS A CA 1
ATOM 1143 C C . HIS A 1 151 ? 23.377 -46.891 -99.645 1.00 32.46 152 HIS A C 1
ATOM 1144 O O . HIS A 1 151 ? 24.362 -47.052 -100.358 1.00 30.19 152 HIS A O 1
ATOM 1151 N N . ASP A 1 152 ? 22.639 -45.790 -99.648 1.00 31.68 153 ASP A N 1
ATOM 1152 C CA . ASP A 1 152 ? 22.970 -44.656 -100.487 1.00 32.25 153 ASP A CA 1
ATOM 1153 C C . ASP A 1 152 ? 24.173 -43.933 -99.905 1.00 33.62 153 ASP A C 1
ATOM 1154 O O . ASP A 1 152 ? 24.268 -43.778 -98.692 1.00 34.04 153 ASP A O 1
ATOM 1159 N N . ASP A 1 153 ? 25.091 -43.524 -100.767 1.00 35.06 154 ASP A N 1
ATOM 1160 C CA . ASP A 1 153 ? 26.216 -42.728 -100.329 1.00 35.60 154 ASP A CA 1
ATOM 1161 C C . ASP A 1 153 ? 25.527 -41.375 -100.449 1.00 34.64 154 ASP A C 1
ATOM 1162 O O . ASP A 1 153 ? 25.353 -40.872 -101.557 1.00 33.27 154 ASP A O 1
ATOM 1167 N N . GLY A 1 154 ? 25.100 -40.821 -99.324 1.00 33.48 155 GLY A N 1
ATOM 1168 C CA . GLY A 1 154 ? 24.393 -39.547 -99.310 1.00 35.65 155 GLY A CA 1
ATOM 1169 C C . GLY A 1 154 ? 25.019 -38.389 -100.075 1.00 36.15 155 GLY A C 1
ATOM 1170 O O . GLY A 1 154 ? 24.306 -37.476 -100.499 1.00 35.55 155 GLY A O 1
ATOM 1171 N N . TYR A 1 155 ? 26.339 -38.403 -100.235 1.00 33.67 156 TYR A N 1
ATOM 1172 C CA . TYR A 1 155 ? 27.024 -37.332 -100.963 1.00 34.98 156 TYR A CA 1
ATOM 1173 C C . TYR A 1 155 ? 27.129 -37.635 -102.458 1.00 33.56 156 TYR A C 1
ATOM 1174 O O . TYR A 1 155 ? 26.856 -36.773 -103.294 1.00 32.31 156 TYR A O 1
ATOM 1183 N N . SER A 1 156 ? 27.531 -38.865 -102.779 1.00 35.77 157 SER A N 1
ATOM 1184 C CA . SER A 1 156 ? 27.699 -39.307 -104.165 1.00 38.14 157 SER A CA 1
ATOM 1185 C C . SER A 1 156 ? 26.422 -39.530 -104.962 1.00 35.05 157 SER A C 1
ATOM 1186 O O . SER A 1 156 ? 26.376 -39.190 -106.140 1.00 35.67 157 SER A O 1
ATOM 1189 N N . CYS A 1 157 ? 25.403 -40.128 -104.342 1.00 35.11 158 CYS A N 1
ATOM 1190 C CA . CYS A 1 157 ? 24.153 -40.410 -105.056 1.00 34.01 158 CYS A CA 1
ATOM 1191 C C . CYS A 1 157 ? 23.326 -39.143 -105.236 1.00 31.99 158 CYS A C 1
ATOM 1192 O O . CYS A 1 157 ? 23.548 -38.156 -104.523 1.00 28.66 158 CYS A O 1
ATOM 1195 N N . ASP A 1 158 ? 22.396 -39.161 -106.198 1.00 27.90 159 ASP A N 1
ATOM 1196 C CA . ASP A 1 158 ? 21.583 -37.987 -106.505 1.00 28.13 159 ASP A CA 1
ATOM 1197 C C . ASP A 1 158 ? 20.436 -37.680 -105.544 1.00 25.91 159 ASP A C 1
ATOM 1198 O O . ASP A 1 158 ? 19.550 -36.882 -105.862 1.00 27.40 159 ASP A O 1
ATOM 1203 N N . CYS A 1 159 ? 20.474 -38.273 -104.358 1.00 24.65 160 CYS A N 1
ATOM 1204 C CA . CYS A 1 159 ? 19.408 -38.060 -103.387 1.00 25.99 160 CYS A CA 1
ATOM 1205 C C . CYS A 1 159 ? 19.905 -38.303 -101.974 1.00 26.10 160 CYS A C 1
ATOM 1206 O O . CYS A 1 159 ? 20.623 -39.262 -101.749 1.00 32.38 160 CYS A O 1
ATOM 1209 N N . ASP A 1 160 ? 19.538 -37.439 -101.026 1.00 25.04 161 ASP A N 1
ATOM 1210 C CA . ASP A 1 160 ? 19.941 -37.656 -99.650 1.00 28.11 161 ASP A CA 1
ATOM 1211 C C . ASP A 1 160 ? 18.719 -37.886 -98.758 1.00 27.53 161 ASP A C 1
ATOM 1212 O O . ASP A 1 160 ? 18.823 -37.888 -97.538 1.00 29.89 161 ASP A O 1
ATOM 1217 N N . VAL A 1 161 ? 17.553 -38.085 -99.367 1.00 24.87 162 VAL A N 1
ATOM 1218 C CA . VAL A 1 161 ? 16.363 -38.373 -98.558 1.00 25.78 162 VAL A CA 1
ATOM 1219 C C . VAL A 1 161 ? 15.610 -39.572 -99.125 1.00 25.37 162 VAL A C 1
ATOM 1220 O O . VAL A 1 161 ? 14.450 -39.772 -98.807 1.00 26.23 162 VAL A O 1
ATOM 1224 N N . CYS A 1 162 ? 16.305 -40.389 -99.913 1.00 27.04 163 CYS A N 1
ATOM 1225 C CA . CYS A 1 162 ? 15.721 -41.556 -100.567 1.00 27.76 163 CYS A CA 1
ATOM 1226 C C . CYS A 1 162 ? 15.665 -42.863 -99.746 1.00 26.90 163 CYS A C 1
ATOM 1227 O O . CYS A 1 162 ? 16.264 -42.994 -98.654 1.00 26.41 163 CYS A O 1
ATOM 1230 N N . ILE A 1 163 ? 14.938 -43.830 -100.293 1.00 23.91 164 ILE A N 1
ATOM 1231 C CA . ILE A 1 163 ? 14.689 -45.103 -99.613 1.00 22.46 164 ILE A CA 1
ATOM 1232 C C . ILE A 1 163 ? 15.901 -45.750 -98.961 1.00 22.91 164 ILE A C 1
ATOM 1233 O O . ILE A 1 163 ? 15.837 -46.115 -97.777 1.00 23.84 164 ILE A O 1
ATOM 1238 N N . MET A 1 164 ? 16.997 -45.892 -99.706 1.00 22.81 165 MET A N 1
ATOM 1239 C CA . MET A 1 164 ? 18.146 -46.590 -99.128 1.00 26.93 165 MET A CA 1
ATOM 1240 C C . MET A 1 164 ? 19.152 -45.811 -98.286 1.00 27.71 165 MET A C 1
ATOM 1241 O O . MET A 1 164 ? 20.283 -46.277 -98.060 1.00 26.56 165 MET A O 1
ATOM 1246 N N . ALA A 1 165 ? 18.730 -44.654 -97.784 1.00 30.51 166 ALA A N 1
ATOM 1247 C CA . ALA A 1 165 ? 19.581 -43.876 -96.879 1.00 29.70 166 ALA A CA 1
ATOM 1248 C C . ALA A 1 165 ? 19.758 -44.793 -95.666 1.00 31.16 166 ALA A C 1
ATOM 1249 O O . ALA A 1 165 ? 18.808 -45.448 -95.232 1.00 30.47 166 ALA A O 1
ATOM 1251 N N . PRO A 1 166 ? 20.975 -44.853 -95.103 1.00 33.39 167 PRO A N 1
ATOM 1252 C CA . PRO A 1 166 ? 21.326 -45.688 -93.940 1.00 34.13 167 PRO A CA 1
ATOM 1253 C C . PRO A 1 166 ? 20.396 -45.497 -92.730 1.00 32.79 167 PRO A C 1
ATOM 1254 O O . PRO A 1 166 ? 20.102 -46.441 -91.986 1.00 33.78 167 PRO A O 1
ATOM 1258 N N . SER A 1 167 ? 19.948 -44.266 -92.536 1.00 31.35 168 SER A N 1
ATOM 1259 C CA . SER A 1 167 ? 19.044 -43.963 -91.441 1.00 32.20 168 SER A CA 1
ATOM 1260 C C . SER A 1 167 ? 17.782 -43.398 -92.048 1.00 29.50 168 SER A C 1
ATOM 1261 O O . SER A 1 167 ? 17.828 -42.665 -93.028 1.00 28.11 168 SER A O 1
ATOM 1264 N N . LEU A 1 168 ? 16.651 -43.759 -91.461 1.00 31.47 169 LEU A N 1
ATOM 1265 C CA . LEU A 1 168 ? 15.371 -43.256 -91.939 1.00 30.66 169 LEU A CA 1
ATOM 1266 C C . LEU A 1 168 ? 15.291 -41.749 -91.682 1.00 32.69 169 LEU A C 1
ATOM 1267 O O . LEU A 1 168 ? 15.509 -41.281 -90.548 1.00 32.96 169 LEU A O 1
ATOM 1272 N N . SER A 1 169 ? 14.973 -40.991 -92.726 1.00 34.64 170 SER A N 1
ATOM 1273 C CA . SER A 1 169 ? 14.852 -39.538 -92.590 1.00 35.61 170 SER A CA 1
ATOM 1274 C C . SER A 1 169 ? 13.601 -39.235 -91.792 1.00 36.74 170 SER A C 1
ATOM 1275 O O . SER A 1 169 ? 12.642 -40.010 -91.771 1.00 35.70 170 SER A O 1
ATOM 1278 N N . SER A 1 170 ? 13.622 -38.099 -91.115 1.00 37.21 171 SER A N 1
ATOM 1279 C CA . SER A 1 170 ? 12.478 -37.670 -90.339 1.00 39.57 171 SER A CA 1
ATOM 1280 C C . SER A 1 170 ? 11.290 -37.431 -91.287 1.00 36.66 171 SER A C 1
ATOM 1281 O O . SER A 1 170 ? 10.144 -37.713 -90.933 1.00 39.22 171 SER A O 1
ATOM 1284 N N . ASP A 1 171 ? 11.571 -36.943 -92.494 1.00 34.09 172 ASP A N 1
ATOM 1285 C CA . ASP A 1 171 ? 10.540 -36.671 -93.498 1.00 33.51 172 ASP A CA 1
ATOM 1286 C C . ASP A 1 171 ? 11.075 -37.200 -94.857 1.00 34.52 172 ASP A C 1
ATOM 1287 O O . ASP A 1 171 ? 11.560 -36.437 -95.697 1.00 34.06 172 ASP A O 1
ATOM 1292 N N . PRO A 1 1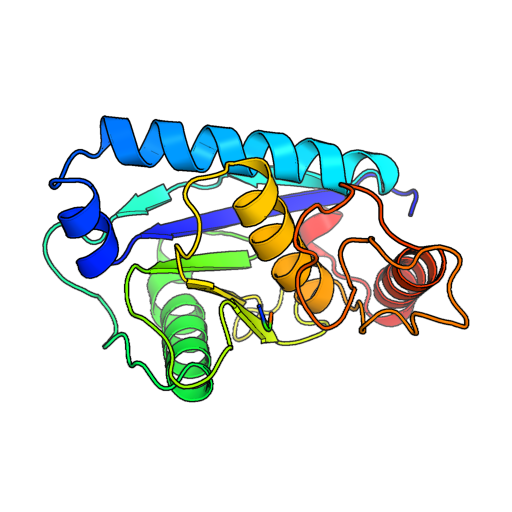72 ? 10.927 -38.515 -95.104 1.00 32.85 173 PRO A N 1
ATOM 1293 C CA . PRO A 1 172 ? 11.387 -39.216 -96.313 1.00 30.77 173 PRO A CA 1
ATOM 1294 C C . PRO A 1 172 ? 10.662 -39.063 -97.651 1.00 30.62 173 PRO A C 1
ATOM 1295 O O . PRO A 1 172 ? 9.477 -38.738 -97.716 1.00 32.19 173 PRO A O 1
ATOM 1299 N N . THR A 1 173 ? 11.400 -39.319 -98.727 1.00 29.21 174 THR A N 1
ATOM 1300 C CA . THR A 1 173 ? 10.830 -39.311 -100.066 1.00 30.62 174 THR A CA 1
ATOM 1301 C C . THR A 1 173 ? 10.531 -40.788 -100.354 1.00 29.38 174 THR A C 1
ATOM 1302 O O . THR A 1 173 ? 11.100 -41.664 -99.709 1.00 27.45 174 THR A O 1
ATOM 1306 N N . LYS A 1 174 ? 9.636 -41.041 -101.307 1.00 26.59 175 LYS A N 1
ATOM 1307 C CA . LYS A 1 174 ? 9.284 -42.396 -101.749 1.00 27.13 175 LYS A CA 1
ATOM 1308 C C . LYS A 1 174 ? 10.268 -42.816 -102.858 1.00 29.85 175 LYS A C 1
ATOM 1309 O O . LYS A 1 174 ? 10.226 -43.943 -103.371 1.00 28.92 175 LYS A O 1
ATOM 1315 N N . VAL A 1 175 ? 11.137 -41.878 -103.231 1.00 25.22 176 VAL A N 1
ATOM 1316 C CA . VAL A 1 175 ? 12.088 -42.049 -104.327 1.00 25.19 176 VAL A CA 1
ATOM 1317 C C . VAL A 1 175 ? 13.337 -42.875 -104.036 1.00 27.26 176 VAL A C 1
ATOM 1318 O O . VAL A 1 175 ? 13.818 -42.909 -102.913 1.00 26.89 176 VAL A O 1
ATOM 1322 N N . PHE A 1 176 ? 13.839 -43.559 -105.068 1.00 28.75 177 PHE A N 1
ATOM 1323 C CA . PHE A 1 176 ? 15.062 -44.350 -104.977 1.00 27.04 177 PHE A CA 1
ATOM 1324 C C . PHE A 1 176 ? 16.145 -43.503 -105.652 1.00 28.46 177 PHE A C 1
ATOM 1325 O O . PHE A 1 176 ? 15.865 -42.838 -106.646 1.00 28.31 177 PHE A O 1
ATOM 1333 N N . SER A 1 177 ? 17.367 -43.535 -105.126 1.00 28.56 178 SER A N 1
ATOM 1334 C CA . SER A 1 177 ? 18.474 -42.781 -105.730 1.00 27.91 178 SER A CA 1
ATOM 1335 C C . SER A 1 177 ? 18.940 -43.468 -107.001 1.00 30.12 178 SER A C 1
ATOM 1336 O O . SER A 1 177 ? 18.553 -44.620 -107.288 1.00 28.50 178 SER A O 1
ATOM 1339 N N . ASN A 1 178 ? 19.789 -42.773 -107.763 1.00 26.34 179 ASN A N 1
ATOM 1340 C CA . ASN A 1 178 ? 20.362 -43.385 -108.938 1.00 29.11 179 ASN A CA 1
ATOM 1341 C C . ASN A 1 178 ? 21.174 -44.610 -108.517 1.00 29.23 179 ASN A C 1
ATOM 1342 O O . ASN A 1 178 ? 21.170 -45.644 -109.195 1.00 30.21 179 ASN A O 1
ATOM 1347 N N . CYS A 1 179 ? 21.859 -44.517 -107.386 1.00 29.36 180 CYS A N 1
ATOM 1348 C CA . CYS A 1 179 ? 22.670 -45.643 -106.922 1.00 30.22 180 CYS A CA 1
ATOM 1349 C C . CYS A 1 179 ? 21.848 -46.913 -106.692 1.00 32.17 180 CYS A C 1
ATOM 1350 O O . CYS A 1 179 ? 22.269 -48.041 -107.040 1.00 28.35 180 CYS A O 1
ATOM 1353 N N . SER A 1 180 ? 20.689 -46.721 -106.074 1.00 30.06 181 SER A N 1
ATOM 1354 C CA . SER A 1 180 ? 19.780 -47.823 -105.781 1.00 30.01 181 SER A CA 1
ATOM 1355 C C . SER A 1 180 ? 19.296 -48.452 -107.083 1.00 28.60 181 SER A C 1
ATOM 1356 O O . SER A 1 180 ? 19.221 -49.680 -107.196 1.00 27.72 181 SER A O 1
ATOM 1359 N N . LEU A 1 181 ? 19.002 -47.626 -108.081 1.00 30.29 182 LEU A N 1
ATOM 1360 C CA . LEU A 1 181 ? 18.526 -48.168 -109.347 1.00 31.26 182 LEU A CA 1
ATOM 1361 C C . LEU A 1 181 ? 19.593 -49.006 -110.010 1.00 34.98 182 LEU A C 1
ATOM 1362 O O . LEU A 1 181 ? 19.284 -50.039 -110.611 1.00 34.44 182 LEU A O 1
ATOM 1367 N N . ILE A 1 182 ? 20.846 -48.558 -109.912 1.00 34.96 183 ILE A N 1
ATOM 1368 C CA . ILE A 1 182 ? 21.953 -49.284 -110.525 1.00 35.96 183 ILE A CA 1
ATOM 1369 C C . ILE A 1 182 ? 22.167 -50.594 -109.798 1.00 34.28 183 ILE A C 1
ATOM 1370 O O . ILE A 1 182 ? 22.465 -51.608 -110.425 1.00 35.25 183 ILE A O 1
ATOM 1375 N N . LEU A 1 183 ? 21.993 -50.590 -108.483 1.00 31.85 184 LEU A N 1
ATOM 1376 C CA . LEU A 1 183 ? 22.181 -51.823 -107.740 1.00 32.45 184 LEU A CA 1
ATOM 1377 C C . LEU A 1 183 ? 21.099 -52.834 -108.135 1.00 30.57 184 LEU A C 1
ATOM 1378 O O . LEU A 1 183 ? 21.377 -54.021 -108.235 1.00 30.85 184 LEU A O 1
ATOM 1383 N N . TYR A 1 184 ? 19.873 -52.363 -108.347 1.00 32.66 185 TYR A N 1
ATOM 1384 C CA . TYR A 1 184 ? 18.784 -53.267 -108.726 1.00 31.41 185 TYR A CA 1
ATOM 1385 C C . TYR A 1 184 ? 19.069 -53.830 -110.125 1.00 33.37 185 TYR A C 1
ATOM 1386 O O . TYR A 1 184 ? 18.809 -55.002 -110.386 1.00 30.79 185 TYR A O 1
ATOM 1395 N N . GLU A 1 185 ? 19.612 -53.004 -111.018 1.00 33.73 186 GLU A N 1
ATOM 1396 C CA . GLU A 1 185 ? 19.937 -53.500 -112.361 1.00 38.02 186 GLU A CA 1
ATOM 1397 C C . GLU A 1 185 ? 21.026 -54.559 -112.252 1.00 39.15 186 GLU A C 1
ATOM 1398 O O . GLU A 1 185 ? 21.016 -55.551 -112.984 1.00 39.95 186 GLU A O 1
ATOM 1404 N N . ASP A 1 186 ? 21.962 -54.365 -111.327 1.00 35.59 187 ASP A N 1
ATOM 1405 C CA . ASP A 1 186 ? 23.023 -55.334 -111.165 1.00 37.46 187 ASP A CA 1
ATOM 1406 C C . ASP A 1 186 ? 22.500 -56.647 -110.617 1.00 37.40 187 ASP A C 1
ATOM 1407 O O . ASP A 1 186 ? 22.931 -57.725 -111.046 1.00 34.86 187 ASP A O 1
ATOM 1412 N N . PHE A 1 187 ? 21.568 -56.555 -109.678 1.00 32.83 188 PHE A N 1
ATOM 1413 C CA . PHE A 1 187 ? 20.975 -57.745 -109.079 1.00 32.73 188 PHE A CA 1
ATOM 1414 C C . PHE A 1 187 ? 20.272 -58.563 -110.155 1.00 34.04 188 PHE A C 1
ATOM 1415 O O . PHE A 1 187 ? 20.454 -59.776 -110.238 1.00 37.48 188 PHE A O 1
ATOM 1423 N N . LEU A 1 188 ? 19.475 -57.902 -110.983 1.00 35.53 189 LEU A N 1
ATOM 1424 C CA . LEU A 1 188 ? 18.764 -58.586 -112.048 1.00 37.54 189 LEU A CA 1
ATOM 1425 C C . LEU A 1 188 ? 19.753 -59.246 -113.006 1.00 40.40 189 LEU A C 1
ATOM 1426 O O . LEU A 1 188 ? 19.618 -60.424 -113.336 1.00 39.21 189 LEU A O 1
ATOM 1431 N N . SER A 1 189 ? 20.736 -58.471 -113.451 1.00 38.67 190 SER A N 1
ATOM 1432 C CA . SER A 1 189 ? 21.743 -58.975 -114.375 1.00 41.45 190 SER A CA 1
ATOM 1433 C C . SER A 1 189 ? 22.590 -60.100 -113.813 1.00 42.30 190 SER A C 1
ATOM 1434 O O . SER A 1 189 ? 22.659 -61.194 -114.384 1.00 44.02 190 SER A O 1
ATOM 1437 N N . ASN A 1 190 ? 23.223 -59.844 -112.683 1.00 43.27 191 ASN A N 1
ATOM 1438 C CA . ASN A 1 190 ? 24.092 -60.828 -112.079 1.00 46.20 191 ASN A CA 1
ATOM 1439 C C . ASN A 1 190 ? 23.435 -61.964 -111.306 1.00 48.02 191 ASN A C 1
ATOM 1440 O O . ASN A 1 190 ? 23.849 -63.115 -111.439 1.00 47.80 191 ASN A O 1
ATOM 1445 N N . GLU A 1 191 ? 22.418 -61.650 -110.509 1.00 46.95 192 GLU A N 1
ATOM 1446 C CA . GLU A 1 191 ? 21.765 -62.660 -109.680 1.00 47.52 192 GLU A CA 1
ATOM 1447 C C . GLU A 1 191 ? 20.596 -63.395 -110.309 1.00 45.37 192 GLU A C 1
ATOM 1448 O O . GLU A 1 191 ? 20.250 -64.490 -109.879 1.00 44.96 192 GLU A O 1
ATOM 1454 N N . GLU A 1 192 ? 19.975 -62.781 -111.303 1.00 45.56 193 GLU A N 1
ATOM 1455 C CA . GLU A 1 192 ? 18.858 -63.395 -112.004 1.00 47.24 193 GLU A CA 1
ATOM 1456 C C . GLU A 1 192 ? 17.782 -64.082 -111.147 1.00 46.38 193 GLU A C 1
ATOM 1457 O O . GLU A 1 192 ? 17.608 -65.300 -111.209 1.00 44.69 193 GLU A O 1
ATOM 1463 N N . PRO A 1 193 ? 17.043 -63.304 -110.338 1.00 44.74 194 PRO A N 1
ATOM 1464 C CA . PRO A 1 193 ? 15.967 -63.798 -109.464 1.00 43.09 194 PRO A CA 1
ATOM 1465 C C . PRO A 1 193 ? 14.765 -64.283 -110.293 1.00 42.75 194 PRO A C 1
ATOM 1466 O O . PRO A 1 193 ? 13.848 -63.510 -110.588 1.00 40.16 194 PRO A O 1
ATOM 1470 N N . ASP A 1 194 ? 14.752 -65.564 -110.648 1.00 41.53 195 ASP A N 1
ATOM 1471 C CA . ASP A 1 194 ? 13.668 -66.105 -111.463 1.00 39.51 195 ASP A CA 1
ATOM 1472 C C . ASP A 1 194 ? 12.228 -65.911 -110.954 1.00 36.25 195 ASP A C 1
ATOM 1473 O O . ASP A 1 194 ? 11.318 -65.631 -111.752 1.00 33.54 195 ASP A O 1
ATOM 1478 N N . CYS A 1 195 ? 12.030 -66.052 -109.645 1.00 33.80 196 CYS A N 1
ATOM 1479 C CA . CYS A 1 195 ? 10.700 -65.950 -109.037 1.00 32.85 196 CYS A CA 1
ATOM 1480 C C . CYS A 1 195 ? 9.928 -64.653 -109.251 1.00 33.55 196 CYS A C 1
ATOM 1481 O O . CYS A 1 195 ? 8.695 -64.668 -109.208 1.00 31.74 196 CYS A O 1
ATOM 1484 N N . ILE A 1 196 ? 10.619 -63.535 -109.501 1.00 30.26 197 ILE A N 1
ATOM 1485 C CA . ILE A 1 196 ? 9.902 -62.276 -109.723 1.00 33.49 197 ILE A CA 1
ATOM 1486 C C . ILE A 1 196 ? 9.611 -62.054 -111.219 1.00 39.34 197 ILE A C 1
ATOM 1487 O O . ILE A 1 196 ? 8.834 -61.168 -111.589 1.00 37.52 197 ILE A O 1
ATOM 1492 N N . ASP A 1 197 ? 10.230 -62.875 -112.072 1.00 44.14 198 ASP A N 1
ATOM 1493 C CA . ASP A 1 197 ? 10.076 -62.774 -113.528 1.00 51.94 198 ASP A CA 1
ATOM 1494 C C . ASP A 1 197 ? 9.112 -63.804 -114.132 1.00 56.30 198 ASP A C 1
ATOM 1495 O O . ASP A 1 197 ? 8.848 -63.770 -115.338 1.00 59.56 198 ASP A O 1
ATOM 1500 N N . ASN A 1 198 ? 8.593 -64.709 -113.303 1.00 59.95 199 ASN A N 1
ATOM 1501 C CA . ASN A 1 198 ? 7.684 -65.779 -113.746 1.00 63.85 199 ASN A CA 1
ATOM 1502 C C . ASN A 1 198 ? 6.343 -65.340 -114.381 1.00 64.83 199 ASN A C 1
ATOM 1503 O O . ASN A 1 198 ? 6.125 -64.152 -114.611 1.00 66.92 199 ASN A O 1
ATOM 1508 N N . ALA A 1 199 ? 5.471 -66.306 -114.691 1.00 64.45 200 ALA A N 1
ATOM 1509 C CA . ALA A 1 199 ? 4.153 -66.035 -115.294 1.00 64.50 200 ALA A CA 1
ATOM 1510 C C . ALA A 1 199 ? 3.086 -66.967 -114.689 1.00 65.63 200 ALA A C 1
ATOM 1511 O O . ALA A 1 199 ? 3.417 -67.591 -113.663 1.00 66.00 200 ALA A O 1
ATOM 1513 N N . LYS B 2 1 ? 14.706 -45.261 -86.740 1.00 49.04 1 LYS B N 1
ATOM 1514 C CA . LYS B 2 1 ? 15.964 -44.590 -87.185 1.00 46.98 1 LYS B CA 1
ATOM 1515 C C . LYS B 2 1 ? 16.894 -45.473 -88.032 1.00 45.75 1 LYS B C 1
ATOM 1516 O O . LYS B 2 1 ? 17.121 -45.201 -89.202 1.00 42.25 1 LYS B O 1
ATOM 1522 N N . ASN B 2 2 ? 17.436 -46.535 -87.462 1.00 45.97 2 ASN B N 1
ATOM 1523 C CA . ASN B 2 2 ? 18.323 -47.388 -88.255 1.00 46.37 2 ASN B CA 1
ATOM 1524 C C . ASN B 2 2 ? 17.619 -48.555 -88.975 1.00 45.56 2 ASN B C 1
ATOM 1525 O O . ASN B 2 2 ? 17.028 -49.442 -88.363 1.00 41.60 2 ASN B O 1
ATOM 1530 N N . LEU B 2 3 ? 17.667 -48.598 -90.290 1.00 48.13 3 LEU B N 1
ATOM 1531 C CA . LEU B 2 3 ? 16.933 -49.704 -90.907 1.00 50.76 3 LEU B CA 1
ATOM 1532 C C . LEU B 2 3 ? 17.772 -50.845 -91.393 1.00 52.55 3 LEU B C 1
ATOM 1533 O O . LEU B 2 3 ? 17.989 -50.936 -92.618 1.00 59.21 3 LEU B O 1
#

CATH classification: 3.40.390.10

B-factor: mean 32.95, std 9.4, range [14.07, 74.09]